Protein 1BYF (pdb70)

Organism: Polyandrocarpa misakiensis (NCBI:txid7723)

Foldseek 3Di:
DKDKDWFPFWFFQVVLQVVQVVVVWGFAFVLCVPVVSVVVVLVVCLVVLFKEFHQWWCVPPFFQQIAGVVGHTDDQPDPQADPPPPDPDRRATWGWMQHSVRSGIYIDHGGDIGITMIMDDDD/DKDKDWFPFWFFQVVLQVVQVVVVWGFAFVLCVVVVSVVVVLVVCLVVLFKEFGQWWCVPPFFQQIAGVVGHTDDQPDPQADPPPPDDGRRATWGWMLHSVGSGIYIDHGGDIGITMIIDDDD

InterPro domains:
  IPR001304 C-type lectin-like [PF00059] (11-121)
  IPR001304 C-type lectin-like [PS50041] (1-120)
  IPR001304 C-type lectin-like [SM00034] (1-120)
  IPR016186 C-type lectin-like/link domain superfamily [G3DSA:3.10.100.10] (1-125)
  IPR016187 C-type lectin fold [SSF56436] (5-122)
  IPR018378 C-type lectin, conserved site [PS00615] (96-119)
  IPR034008 TC14-like, C-type lectin-like domain [cd03601] (3-121)
  IPR050801 Calcium-Dependent Lectins in Immunity and Development [PTHR22801] (7-122)

CATH classification: 3.10.100.10

Sequence (246 aa):
DYEILFSDETMNYADAGTYCQSRGMALVSSAMRDSTMVKAILAFTEVKGHDYWVGADNLQDGAYNFLWNDGVSLPTDSDLWSPNEPSNPQSWQLCVQIWSKYNLLDDVGCGGARRVICEKELDDYEILFSDETMNYADAGTYCQSRGMALVSSAMRDSTMVKAILAFTEVKGHDYWVGADNLQDGAYNFLWNDGVSLPTDSDLWSPNEPSNPQSWQLCVQIWSKYNLLDDVGCGGARRVICEKELD

Radius of gyration: 19.25 Å; Cα contacts (8 Å, |Δi|>4): 560; chains: 2; bounding box: 49×31×53 Å

Solvent-accessible surface area: 10685 Å² total; per-residue (Å²): 103,15,12,1,5,3,2,13,80,64,29,50,21,71,71,0,22,91,19,0,116,87,101,53,14,33,7,0,4,21,0,2,93,45,94,65,4,11,112,0,0,14,23,3,0,108,29,31,42,85,37,2,0,0,0,0,22,3,93,144,76,27,34,50,73,3,35,3,74,74,53,68,60,2,66,63,126,23,141,33,15,2,67,136,32,18,66,32,67,103,110,120,131,0,0,0,2,0,62,50,136,86,24,50,1,8,1,20,28,33,63,34,74,33,36,0,0,0,13,92,115,39,128,102,17,11,1,5,4,1,13,96,53,30,51,22,67,73,0,19,89,26,0,113,92,108,43,16,28,6,0,2,25,0,2,93,46,94,70,4,18,130,0,0,31,22,2,0,111,48,28,43,78,38,1,0,0,0,0,22,2,89,139,81,23,32,50,74,3,38,3,74,73,51,67,60,3,66,62,128,25,142,32,16,2,67,135,31,17,67,32,69,99,111,125,134,0,0,0,3,0,64,50,136,72,27,54,2,7,1,18,27,35,64,33,71,35,36,0,0,0,13,87,135,24,185

Secondary structure (DSSP, 8-state):
-EEEEEEEEEE-HHHHHHHHHTTT-EES-GGGGSHHHHHHHHHHHHHHT--EEEEEESTTT-TT--EETTS-B--TT-TTBPTT-S-S-TTS--EEEEETTTTEEEEE-S-S-EEEEEEEE--/-EEEEEEEEEE-HHHHHHHHHTTT-EES-GGGGSHHHHHHHHHHHHHHT--EEEEEE-TTT-TT--EETTS-B--TT-TTBPTT-S-S-TTS--EEEEETTTTEEEEE-S-S-EEEEEEEE--

Structure (mmCIF, N/CA/C/O backbone):
data_1BYF
#
_entry.id   1BYF
#
_cell.length_a   54.180
_cell.length_b   66.450
_cell.length_c   85.900
_cell.angle_alpha   90.00
_cell.angle_beta   90.00
_cell.angle_gamma   90.00
#
_symmetry.space_group_name_H-M   'P 21 21 21'
#
loop_
_entity.id
_entity.type
_entity.pdbx_description
1 polymer 'PROTEIN (POLYANDROCARPA LECTIN)'
2 non-polymer 'CALCIUM ION'
3 non-polymer 'ZINC ION'
4 non-polymer 'ACETATE ION'
5 non-polymer GLYCEROL
6 water water
#
loop_
_atom_site.group_PDB
_atom_site.id
_atom_site.type_symbol
_atom_site.label_atom_id
_atom_site.label_alt_id
_atom_site.label_comp_id
_atom_site.label_asym_id
_atom_site.label_entity_id
_atom_site.label_seq_id
_atom_site.pdbx_PDB_ins_code
_atom_site.Cartn_x
_atom_site.Cartn_y
_atom_site.Cartn_z
_atom_site.occupancy
_atom_site.B_iso_or_equiv
_atom_site.auth_seq_id
_atom_site.auth_comp_id
_atom_site.auth_asym_id
_atom_site.auth_atom_id
_atom_site.pdbx_PDB_model_num
ATOM 1 N N . ASP A 1 2 ? 23.790 11.147 18.167 1.00 23.57 2 ASP A N 1
ATOM 2 C CA . ASP A 1 2 ? 24.929 11.864 18.723 1.00 23.27 2 ASP A CA 1
ATOM 3 C C . ASP A 1 2 ? 25.452 12.934 17.771 1.00 22.73 2 ASP A C 1
ATOM 4 O O . ASP A 1 2 ? 25.565 12.710 16.564 1.00 22.94 2 ASP A O 1
ATOM 9 N N . TYR A 1 3 ? 25.879 14.062 18.337 1.00 21.69 3 TYR A N 1
ATOM 10 C CA . TYR A 1 3 ? 26.372 15.154 17.526 1.00 21.09 3 TYR A CA 1
ATOM 11 C C . TYR A 1 3 ? 27.402 16.039 18.216 1.00 20.81 3 TYR A C 1
ATOM 12 O O . TYR A 1 3 ? 27.729 16.033 19.392 1.00 20.62 3 TYR A O 1
ATOM 21 N N . GLU A 1 4 ? 27.880 16.968 17.406 1.00 20.37 4 GLU A N 1
ATOM 22 C CA . GLU A 1 4 ? 28.687 18.107 17.744 1.00 19.77 4 GLU A CA 1
ATOM 23 C C . GLU A 1 4 ? 27.762 19.308 17.424 1.00 19.28 4 GLU A C 1
ATOM 24 O O . GLU A 1 4 ? 27.249 19.343 16.307 1.00 19.43 4 GLU A O 1
ATOM 30 N N . ILE A 1 5 ? 27.535 20.157 18.402 1.00 17.39 5 ILE A N 1
ATOM 31 C CA . ILE A 1 5 ? 26.659 21.310 18.189 1.00 16.48 5 ILE A CA 1
ATOM 32 C C . ILE A 1 5 ? 27.432 22.590 18.506 1.00 16.26 5 ILE A C 1
ATOM 33 O O . ILE A 1 5 ? 28.011 22.721 19.580 1.00 15.26 5 ILE A O 1
ATOM 38 N N . LEU A 1 6 ? 27.448 23.500 17.546 1.00 15.44 6 LEU A N 1
ATOM 39 C CA . LEU A 1 6 ? 28.156 24.765 17.717 1.00 15.64 6 LEU A CA 1
ATOM 40 C C . LEU A 1 6 ? 27.144 25.911 17.715 1.00 15.59 6 LEU A C 1
ATOM 41 O O . LEU A 1 6 ? 26.321 25.976 16.812 1.00 15.33 6 LEU A O 1
ATOM 46 N N . PHE A 1 7 ? 27.170 26.759 18.720 1.00 15.68 7 PHE A N 1
ATOM 47 C CA . PHE A 1 7 ? 26.294 27.920 18.808 1.00 15.95 7 PHE A CA 1
ATOM 48 C C . PHE A 1 7 ? 27.184 29.157 18.646 1.00 16.54 7 PHE A C 1
ATOM 49 O O . PHE A 1 7 ? 28.226 29.202 19.313 1.00 17.17 7 PHE A O 1
ATOM 57 N N . SER A 1 8 ? 26.790 30.115 17.834 1.00 16.95 8 SER A N 1
ATOM 58 C CA . SER A 1 8 ? 27.607 31.315 17.674 1.00 17.52 8 SER A CA 1
ATOM 59 C C . SER A 1 8 ? 26.791 32.591 17.844 1.00 17.75 8 SER A C 1
ATOM 60 O O . SER A 1 8 ? 25.697 32.728 17.297 1.00 17.81 8 SER A O 1
ATOM 63 N N . ASP A 1 9 ? 27.336 33.516 18.624 1.00 17.30 9 ASP A N 1
ATOM 64 C CA . ASP A 1 9 ? 26.706 34.804 18.865 1.00 18.02 9 ASP A CA 1
ATOM 65 C C . ASP A 1 9 ? 26.861 35.737 17.665 1.00 18.40 9 ASP A C 1
ATOM 66 O O . ASP A 1 9 ? 26.258 36.804 17.630 1.00 17.59 9 ASP A O 1
ATOM 71 N N . GLU A 1 10 ? 27.668 35.320 16.708 1.00 19.03 10 GLU A N 1
ATOM 72 C CA . GLU A 1 10 ? 27.893 36.052 15.473 1.00 21.43 10 GLU A CA 1
ATOM 73 C C . GLU A 1 10 ? 26.643 36.007 14.598 1.00 20.88 10 GLU A C 1
ATOM 74 O O . GLU A 1 10 ? 26.165 34.891 14.409 1.00 20.78 10 GLU A O 1
ATOM 80 N N . THR A 1 11 ? 26.178 37.116 14.065 1.00 21.07 11 THR A N 1
ATOM 81 C CA . THR A 1 11 ? 24.985 37.091 13.227 1.00 21.52 11 THR A CA 1
ATOM 82 C C . THR A 1 11 ? 25.303 37.203 11.742 1.00 21.40 11 THR A C 1
ATOM 83 O O . THR A 1 11 ? 26.297 37.802 11.337 1.00 21.55 11 THR A O 1
ATOM 87 N N . MET A 1 12 ? 24.430 36.632 10.928 1.00 21.08 12 MET A N 1
ATOM 88 C CA . MET A 1 12 ? 24.555 36.588 9.491 1.00 21.20 12 MET A CA 1
ATOM 89 C C . MET A 1 12 ? 23.185 36.303 8.846 1.00 20.35 12 MET A C 1
ATOM 90 O O . MET A 1 12 ? 22.277 35.868 9.545 1.00 19.60 12 MET A O 1
ATOM 95 N N . ASN A 1 13 ? 23.188 36.439 7.521 1.00 19.24 13 ASN A N 1
ATOM 96 C CA . ASN A 1 13 ? 21.985 36.063 6.775 1.00 19.66 13 ASN A CA 1
ATOM 97 C C . ASN A 1 13 ? 22.033 34.538 6.627 1.00 19.30 13 ASN A C 1
ATOM 98 O O . ASN A 1 13 ? 23.021 33.894 6.999 1.00 19.42 13 ASN A O 1
ATOM 103 N N . TYR A 1 14 ? 20.978 33.957 6.095 1.00 19.14 14 TYR A N 1
ATOM 104 C CA . TYR A 1 14 ? 20.863 32.517 5.939 1.00 18.99 14 TYR A CA 1
ATOM 105 C C . TYR A 1 14 ? 21.930 31.893 5.056 1.00 19.59 14 TYR A C 1
ATOM 106 O O . TYR A 1 14 ? 22.509 30.867 5.445 1.00 18.45 14 TYR A O 1
ATOM 115 N N . ALA A 1 15 ? 22.201 32.482 3.892 1.00 19.98 15 ALA A N 1
ATOM 116 C CA . ALA A 1 15 ? 23.225 31.910 3.016 1.00 20.79 15 ALA A CA 1
ATOM 117 C C . ALA A 1 15 ? 24.564 31.870 3.756 1.00 21.30 15 ALA A C 1
ATOM 118 O O . ALA A 1 15 ? 25.240 30.844 3.773 1.00 21.74 15 ALA A O 1
ATOM 120 N N . ASP A 1 16 ? 24.929 32.989 4.371 1.00 21.35 16 ASP A N 1
ATOM 121 C CA . ASP A 1 16 ? 26.193 33.094 5.086 1.00 21.64 16 ASP A CA 1
ATOM 122 C C . ASP A 1 16 ? 26.271 32.121 6.259 1.00 21.48 16 ASP A C 1
ATOM 123 O O . ASP A 1 16 ? 27.355 31.622 6.556 1.00 21.27 16 ASP A O 1
ATOM 128 N N . ALA A 1 17 ? 25.140 31.844 6.900 1.00 20.97 17 ALA A N 1
ATOM 129 C CA . ALA A 1 17 ? 25.132 30.890 8.008 1.00 20.74 17 ALA A CA 1
ATOM 130 C C . ALA A 1 17 ? 25.505 29.504 7.471 1.00 21.23 17 ALA A C 1
ATOM 131 O O . ALA A 1 17 ? 26.261 28.769 8.107 1.00 20.85 17 ALA A O 1
ATOM 133 N N . GLY A 1 18 ? 24.975 29.149 6.303 1.00 21.27 18 GLY A N 1
ATOM 134 C CA . GLY A 1 18 ? 25.282 27.849 5.706 1.00 22.55 18 GLY A CA 1
ATOM 135 C C . GLY A 1 18 ? 26.780 27.711 5.448 1.00 23.20 18 GLY A C 1
ATOM 136 O O . GLY A 1 18 ? 27.422 26.722 5.803 1.00 23.56 18 GLY A O 1
ATOM 137 N N . THR A 1 19 ? 27.365 28.718 4.825 1.00 23.82 19 THR A N 1
ATOM 138 C CA . THR A 1 19 ? 28.787 28.761 4.516 1.00 24.79 19 THR A CA 1
ATOM 139 C C . THR A 1 19 ? 29.633 28.753 5.785 1.00 24.79 19 THR A C 1
ATOM 140 O O . THR A 1 19 ? 30.695 28.134 5.852 1.00 24.59 19 THR A O 1
ATOM 144 N N . TYR A 1 20 ? 29.165 29.481 6.791 1.00 24.50 20 TYR A N 1
ATOM 145 C CA . TYR A 1 20 ? 29.841 29.564 8.082 1.00 24.52 20 TYR A CA 1
ATOM 146 C C . TYR A 1 20 ? 30.020 28.163 8.660 1.00 23.76 20 TYR A C 1
ATOM 147 O O . TYR A 1 20 ? 31.107 27.785 9.095 1.00 23.13 20 TYR A O 1
ATOM 156 N N . CYS A 1 21 ? 28.933 27.392 8.674 1.00 23.41 21 CYS A N 1
ATOM 157 C CA . CYS A 1 21 ? 28.978 26.037 9.213 1.00 23.19 21 CYS A CA 1
ATOM 158 C C . CYS A 1 21 ? 29.831 25.125 8.333 1.00 25.35 21 CYS A C 1
ATOM 159 O O . CYS A 1 21 ? 30.649 24.340 8.811 1.00 24.41 21 CYS A O 1
ATOM 162 N N . GLN A 1 22 ? 29.633 25.230 7.022 1.00 28.55 22 GLN A N 1
ATOM 163 C CA . GLN A 1 22 ? 30.358 24.406 6.061 1.00 31.29 22 GLN A CA 1
ATOM 164 C C . GLN A 1 22 ? 31.867 24.577 6.170 1.00 31.96 22 GLN A C 1
ATOM 165 O O . GLN A 1 22 ? 32.608 23.596 6.077 1.00 32.45 22 GLN A O 1
ATOM 171 N N . SER A 1 23 ? 32.321 25.810 6.355 1.00 32.48 23 SER A N 1
ATOM 172 C CA . SER A 1 23 ? 33.743 26.099 6.460 1.00 33.31 23 SER A CA 1
ATOM 173 C C . SER A 1 23 ? 34.353 25.448 7.699 1.00 33.58 23 SER A C 1
ATOM 174 O O . SER A 1 23 ? 35.570 25.323 7.812 1.00 33.25 23 SER A O 1
ATOM 177 N N . ARG A 1 24 ? 33.500 25.058 8.638 1.00 33.07 24 ARG A N 1
ATOM 178 C CA . ARG A 1 24 ? 33.938 24.428 9.872 1.00 32.99 24 ARG A CA 1
ATOM 179 C C . ARG A 1 24 ? 33.781 22.912 9.836 1.00 31.94 24 ARG A C 1
ATOM 180 O O . ARG A 1 24 ? 33.969 22.265 10.867 1.00 32.53 24 ARG A O 1
ATOM 188 N N . GLY A 1 25 ? 33.415 22.359 8.691 1.00 30.22 25 GLY A N 1
ATOM 189 C CA . GLY A 1 25 ? 33.207 20.922 8.573 1.00 28.47 25 GLY A CA 1
ATOM 190 C C . GLY A 1 25 ? 31.875 20.503 9.182 1.00 27.22 25 GLY A C 1
ATOM 191 O O . GLY A 1 25 ? 31.661 19.328 9.482 1.00 27.44 25 GLY A O 1
ATOM 192 N N . MET A 1 26 ? 30.958 21.459 9.335 1.00 25.07 26 MET A N 1
ATOM 193 C CA . MET A 1 26 ? 29.654 21.174 9.922 1.00 23.12 26 MET A CA 1
ATOM 194 C C . MET A 1 26 ? 28.542 21.632 8.984 1.00 22.94 26 MET A C 1
ATOM 195 O O . MET A 1 26 ? 28.830 22.062 7.868 1.00 23.23 26 MET A O 1
ATOM 200 N N . ALA A 1 27 ? 27.299 21.565 9.433 1.00 22.00 27 ALA A N 1
ATOM 201 C CA . ALA A 1 27 ? 26.157 21.992 8.642 1.00 21.51 27 ALA A CA 1
ATOM 202 C C . ALA A 1 27 ? 25.168 22.766 9.511 1.00 21.05 27 ALA A C 1
ATOM 203 O O . ALA A 1 27 ? 25.084 22.515 10.717 1.00 19.87 27 ALA A O 1
ATOM 205 N N . LEU A 1 28 ? 24.424 23.680 8.894 1.00 19.73 28 LEU A N 1
ATOM 206 C CA . LEU A 1 28 ? 23.414 24.429 9.656 1.00 19.61 28 LEU A CA 1
ATOM 207 C C . LEU A 1 28 ? 22.516 23.391 10.319 1.00 19.23 28 LEU A C 1
ATOM 208 O O . LEU A 1 28 ? 22.121 22.430 9.648 1.00 19.79 28 LEU A O 1
ATOM 213 N N . VAL A 1 29 ? 22.254 23.516 11.611 1.00 18.22 29 VAL A N 1
ATOM 214 C CA . VAL A 1 29 ? 21.500 22.500 12.338 1.00 17.12 29 VAL A CA 1
ATOM 215 C C . VAL A 1 29 ? 20.263 22.036 11.584 1.00 17.82 29 VAL A C 1
ATOM 216 O O . VAL A 1 29 ? 19.471 22.830 11.073 1.00 17.53 29 VAL A O 1
ATOM 220 N N . SER A 1 30 ? 20.099 20.712 11.517 1.00 17.92 30 SER A N 1
ATOM 221 C CA . SER A 1 30 ? 18.969 20.113 10.816 1.00 17.98 30 SER A CA 1
ATOM 222 C C . SER A 1 30 ? 18.563 18.789 11.439 1.00 17.38 30 SER A C 1
ATOM 223 O O . SER A 1 30 ? 17.562 18.751 12.157 1.00 17.44 30 SER A O 1
ATOM 226 N N . SER A 1 31 ? 19.293 17.706 11.189 1.00 17.37 31 SER A N 1
ATOM 227 C CA . SER A 1 31 ? 18.900 16.423 11.774 1.00 17.39 31 SER A CA 1
ATOM 228 C C . SER A 1 31 ? 18.853 16.506 13.289 1.00 17.12 31 SER A C 1
ATOM 229 O O . SER A 1 31 ? 17.994 15.855 13.892 1.00 16.40 31 SER A O 1
ATOM 232 N N . ALA A 1 32 ? 19.706 17.319 13.918 1.00 17.17 32 ALA A N 1
ATOM 233 C CA . ALA A 1 32 ? 19.654 17.393 15.385 1.00 16.78 32 ALA A CA 1
ATOM 234 C C . ALA A 1 32 ? 18.331 17.986 15.848 1.00 16.62 32 ALA A C 1
ATOM 235 O O . ALA A 1 32 ? 17.876 17.697 16.962 1.00 16.30 32 ALA A O 1
ATOM 237 N N . MET A 1 33 ? 17.680 18.792 15.013 1.00 15.92 33 MET A N 1
ATOM 238 C CA . MET A 1 33 ? 16.390 19.363 15.397 1.00 15.70 33 MET A CA 1
ATOM 239 C C . MET A 1 33 ? 15.271 18.323 15.369 1.00 16.00 33 MET A C 1
ATOM 240 O O . MET A 1 33 ? 14.213 18.538 15.958 1.00 15.84 33 MET A O 1
ATOM 245 N N . ARG A 1 34 ? 15.501 17.206 14.701 1.00 17.01 34 ARG A N 1
ATOM 246 C CA . ARG A 1 34 ? 14.504 16.139 14.609 1.00 18.80 34 ARG A CA 1
ATOM 247 C C . ARG A 1 34 ? 14.757 15.058 15.653 1.00 19.84 34 ARG A C 1
ATOM 248 O O . ARG A 1 34 ? 14.056 14.051 15.739 1.00 20.24 34 ARG A O 1
ATOM 256 N N . ASP A 1 35 ? 15.770 15.273 16.481 1.00 21.25 35 ASP A N 1
ATOM 257 C CA . ASP A 1 35 ? 16.166 14.338 17.541 1.00 21.98 35 ASP A CA 1
ATOM 258 C C . ASP A 1 35 ? 15.581 14.812 18.861 1.00 23.26 35 ASP A C 1
ATOM 259 O O . ASP A 1 35 ? 15.895 15.903 19.340 1.00 23.55 35 ASP A O 1
ATOM 264 N N . SER A 1 36 ? 14.715 14.016 19.474 1.00 24.42 36 SER A N 1
ATOM 265 C CA . SER A 1 36 ? 14.030 14.367 20.705 1.00 25.88 36 SER A CA 1
ATOM 266 C C . SER A 1 36 ? 14.918 14.882 21.824 1.00 25.55 36 SER A C 1
ATOM 267 O O . SER A 1 36 ? 14.529 15.854 22.486 1.00 26.19 36 SER A O 1
ATOM 270 N N . THR A 1 37 ? 16.063 14.263 22.077 1.00 24.93 37 THR A N 1
ATOM 271 C CA . THR A 1 37 ? 16.929 14.752 23.150 1.00 24.59 37 THR A CA 1
ATOM 272 C C . THR A 1 37 ? 17.638 16.038 22.738 1.00 23.50 37 THR A C 1
ATOM 273 O O . THR A 1 37 ? 17.615 17.024 23.475 1.00 23.12 37 THR A O 1
ATOM 277 N N . MET A 1 38 ? 18.316 15.998 21.594 1.00 22.98 38 MET A N 1
ATOM 278 C CA . MET A 1 38 ? 19.080 17.143 21.138 1.00 22.02 38 MET A CA 1
ATOM 279 C C . MET A 1 38 ? 18.289 18.415 20.900 1.00 20.51 38 MET A C 1
ATOM 280 O O . MET A 1 38 ? 18.799 19.496 21.224 1.00 18.95 38 MET A O 1
ATOM 285 N N . VAL A 1 39 ? 17.089 18.299 20.327 1.00 18.55 39 VAL A N 1
ATOM 286 C CA . VAL A 1 39 ? 16.310 19.512 20.055 1.00 17.19 39 VAL A CA 1
ATOM 287 C C . VAL A 1 39 ? 15.956 20.207 21.361 1.00 17.23 39 VAL A C 1
ATOM 288 O O . VAL A 1 39 ? 15.976 21.441 21.482 1.00 16.11 39 VAL A O 1
ATOM 292 N N . LYS A 1 40 ? 15.679 19.394 22.389 1.00 16.83 40 LYS A N 1
ATOM 293 C CA . LYS A 1 40 ? 15.359 19.993 23.681 1.00 17.37 40 LYS A CA 1
ATOM 294 C C . LYS A 1 40 ? 16.608 20.622 24.288 1.00 15.39 40 LYS A C 1
ATOM 295 O O . LYS A 1 40 ? 16.456 21.693 24.888 1.00 14.96 40 LYS A O 1
ATOM 301 N N . ALA A 1 41 ? 17.774 19.999 24.128 1.00 13.69 41 ALA A N 1
ATOM 302 C CA . ALA A 1 41 ? 18.991 20.601 24.673 1.00 14.17 41 ALA A CA 1
ATOM 303 C C . ALA A 1 41 ? 19.281 21.910 23.931 1.00 14.30 41 ALA A C 1
ATOM 304 O O . ALA A 1 41 ? 19.615 22.938 24.527 1.00 14.34 41 ALA A O 1
ATOM 306 N N . ILE A 1 42 ? 19.159 21.842 22.612 1.00 13.82 42 ILE A N 1
ATOM 307 C CA . ILE A 1 42 ? 19.384 22.997 21.748 1.00 14.09 42 ILE A CA 1
ATOM 308 C C . ILE A 1 42 ? 18.425 24.116 22.137 1.00 14.23 42 ILE A C 1
ATOM 309 O O . ILE A 1 42 ? 18.863 25.255 22.330 1.00 14.68 42 ILE A O 1
ATOM 314 N N . LEU A 1 43 ? 17.140 23.804 22.278 1.00 13.67 43 LEU A N 1
ATOM 315 C CA . LEU A 1 43 ? 16.153 24.814 22.634 1.00 13.32 43 LEU A CA 1
ATOM 316 C C . LEU A 1 43 ? 16.331 25.308 24.062 1.00 13.86 43 LEU A C 1
ATOM 317 O O . LEU A 1 43 ? 15.982 26.460 24.332 1.00 13.94 43 LEU A O 1
ATOM 322 N N . ALA A 1 44 ? 16.891 24.498 24.957 1.00 13.73 44 ALA A N 1
ATOM 323 C CA . ALA A 1 44 ? 17.127 24.960 26.323 1.00 13.66 44 ALA A CA 1
ATOM 324 C C . ALA A 1 44 ? 18.188 26.062 26.312 1.00 13.73 44 ALA A C 1
ATOM 325 O O . ALA A 1 44 ? 18.113 27.035 27.060 1.00 13.58 44 ALA A O 1
ATOM 327 N N . PHE A 1 45 ? 19.172 25.926 25.426 1.00 13.09 45 PHE A N 1
ATOM 328 C CA . PHE A 1 45 ? 20.237 26.916 25.303 1.00 12.72 45 PHE A CA 1
ATOM 329 C C . PHE A 1 45 ? 19.684 28.217 24.719 1.00 12.95 45 PHE A C 1
ATOM 330 O O . PHE A 1 45 ? 19.925 29.310 25.234 1.00 11.78 45 PHE A O 1
ATOM 338 N N . THR A 1 46 ? 18.971 28.104 23.595 1.00 12.24 46 THR A N 1
ATOM 339 C CA . THR A 1 46 ? 18.434 29.296 22.944 1.00 11.91 46 THR A CA 1
ATOM 340 C C . THR A 1 46 ? 17.392 29.990 23.809 1.00 13.04 46 THR A C 1
ATOM 341 O O . THR A 1 46 ? 17.257 31.214 23.727 1.00 12.71 46 THR A O 1
ATOM 345 N N . GLU A 1 47 ? 16.678 29.251 24.650 1.00 14.11 47 GLU A N 1
ATOM 346 C CA . GLU A 1 47 ? 15.706 29.863 25.543 1.00 15.24 47 GLU A CA 1
ATOM 347 C C . GLU A 1 47 ? 16.407 30.864 26.465 1.00 15.57 47 GLU A C 1
ATOM 348 O O . GLU A 1 47 ? 15.884 31.943 26.746 1.00 14.98 47 GLU A O 1
ATOM 354 N N . VAL A 1 48 ? 17.561 30.458 27.002 1.00 15.03 48 VAL A N 1
ATOM 355 C CA . VAL A 1 48 ? 18.291 31.330 27.913 1.00 15.35 48 VAL A CA 1
ATOM 356 C C . VAL A 1 48 ? 18.757 32.572 27.153 1.00 16.13 48 VAL A C 1
ATOM 357 O O . VAL A 1 48 ? 18.630 33.702 27.620 1.00 15.29 48 VAL A O 1
ATOM 361 N N . LYS A 1 49 ? 19.321 32.331 25.975 1.00 16.13 49 LYS A N 1
ATOM 362 C CA . LYS A 1 49 ? 19.838 33.420 25.158 1.00 17.74 49 LYS A CA 1
ATOM 363 C C . LYS A 1 49 ? 18.740 34.387 24.739 1.00 18.22 49 LYS A C 1
ATOM 364 O O . LYS A 1 49 ? 19.011 35.588 24.646 1.00 17.90 49 LYS A O 1
ATOM 370 N N . GLY A 1 50 ? 17.541 33.869 24.491 1.00 17.84 50 GLY A N 1
ATOM 371 C CA . GLY A 1 50 ? 16.414 34.694 24.104 1.00 17.73 50 GLY A CA 1
ATOM 372 C C . GLY A 1 50 ? 16.633 35.438 22.799 1.00 17.80 50 GLY A C 1
ATOM 373 O O . GLY A 1 50 ? 16.093 36.535 22.635 1.00 17.97 50 GLY A O 1
ATOM 374 N N . HIS A 1 51 ? 17.399 34.873 21.875 1.00 17.23 51 HIS A N 1
ATOM 375 C CA . HIS A 1 51 ? 17.654 35.523 20.597 1.00 16.52 51 HIS A CA 1
ATOM 376 C C . HIS A 1 51 ? 17.244 34.626 19.428 1.00 15.48 51 HIS A C 1
ATOM 377 O O . HIS A 1 51 ? 16.992 33.441 19.626 1.00 14.59 51 HIS A O 1
ATOM 384 N N . ASP A 1 52 ? 17.206 35.208 18.238 1.00 13.86 52 ASP A N 1
ATOM 385 C CA . ASP A 1 52 ? 16.868 34.476 17.027 1.00 13.41 52 ASP A CA 1
ATOM 386 C C . ASP A 1 52 ? 18.089 33.715 16.510 1.00 13.52 52 ASP A C 1
ATOM 387 O O . ASP A 1 52 ? 19.203 34.256 16.515 1.00 13.81 52 ASP A O 1
ATOM 392 N N . TYR A 1 53 ? 17.863 32.511 16.006 1.00 13.16 53 TYR A N 1
ATOM 393 C CA . TYR A 1 53 ? 18.910 31.688 15.441 1.00 13.07 53 TYR A CA 1
ATOM 394 C C . TYR A 1 53 ? 18.481 31.057 14.114 1.00 13.13 53 TYR A C 1
ATOM 395 O O . TYR A 1 53 ? 17.346 30.592 14.023 1.00 12.55 53 TYR A O 1
ATOM 404 N N . TRP A 1 54 ? 19.399 30.971 13.162 1.00 13.13 54 TRP A N 1
ATOM 405 C CA . TRP A 1 54 ? 19.063 30.289 11.916 1.00 13.48 54 TRP A CA 1
ATOM 406 C C . TRP A 1 54 ? 19.093 28.780 12.170 1.00 14.07 54 TRP A C 1
ATOM 407 O O . TRP A 1 54 ? 19.849 28.313 13.025 1.00 14.45 54 TRP A O 1
ATOM 418 N N . VAL A 1 55 ? 18.283 28.040 11.438 1.00 14.10 55 VAL A N 1
ATOM 419 C CA . VAL A 1 55 ? 18.294 26.583 11.450 1.00 14.24 55 VAL A CA 1
ATOM 420 C C . VAL A 1 55 ? 18.364 26.174 9.966 1.00 14.80 55 VAL A C 1
ATOM 421 O O . VAL A 1 55 ? 18.118 27.007 9.084 1.00 14.06 55 VAL A O 1
ATOM 425 N N . GLY A 1 56 ? 18.738 24.935 9.692 1.00 14.94 56 GLY A N 1
ATOM 426 C CA . GLY A 1 56 ? 18.917 24.473 8.336 1.00 15.07 56 GLY A CA 1
ATOM 427 C C . GLY A 1 56 ? 17.671 24.027 7.603 1.00 15.56 56 GLY A C 1
ATOM 428 O O . GLY A 1 56 ? 17.607 22.862 7.196 1.00 15.87 56 GLY A O 1
ATOM 429 N N . ALA A 1 57 ? 16.704 24.917 7.411 1.00 15.35 57 ALA A N 1
ATOM 430 C CA . ALA A 1 57 ? 15.494 24.560 6.669 1.00 15.06 57 ALA A CA 1
ATOM 431 C C . ALA A 1 57 ? 15.052 25.757 5.837 1.00 15.37 57 ALA A C 1
ATOM 432 O O . ALA A 1 57 ? 15.259 26.909 6.230 1.00 14.00 57 ALA A O 1
ATOM 434 N N . ASP A 1 58 ? 14.477 25.470 4.667 1.00 16.11 58 ASP A N 1
ATOM 435 C CA . ASP A 1 58 ? 14.021 26.539 3.775 1.00 16.58 58 ASP A CA 1
ATOM 436 C C . ASP A 1 58 ? 13.088 25.984 2.704 1.00 17.41 58 ASP A C 1
ATOM 437 O O . ASP A 1 58 ? 12.903 24.765 2.631 1.00 17.08 58 ASP A O 1
ATOM 442 N N . ASN A 1 59 ? 12.483 26.859 1.903 1.00 18.21 59 ASN A N 1
ATOM 443 C CA . ASN A 1 59 ? 11.571 26.416 0.847 1.00 19.79 59 ASN A CA 1
ATOM 444 C C . ASN A 1 59 ? 12.175 26.613 -0.541 1.00 21.13 59 ASN A C 1
ATOM 445 O O . ASN A 1 59 ? 11.438 26.641 -1.536 1.00 21.29 59 ASN A O 1
ATOM 450 N N . LEU A 1 60 ? 13.480 26.811 -0.629 1.00 24.39 60 LEU A N 1
ATOM 451 C CA . LEU A 1 60 ? 14.147 27.133 -1.878 1.00 27.89 60 LEU A CA 1
ATOM 452 C C . LEU A 1 60 ? 14.085 26.105 -2.989 1.00 30.10 60 LEU A C 1
ATOM 453 O O . LEU A 1 60 ? 14.148 26.503 -4.167 1.00 30.59 60 LEU A O 1
ATOM 458 N N . GLN A 1 61 ? 13.997 24.819 -2.678 1.00 31.90 61 GLN A N 1
ATOM 459 C CA . GLN A 1 61 ? 13.938 23.818 -3.738 1.00 33.73 61 GLN A CA 1
ATOM 460 C C . GLN A 1 61 ? 12.524 23.677 -4.294 1.00 34.16 61 GLN A C 1
ATOM 461 O O . GLN A 1 61 ? 12.306 23.810 -5.499 1.00 34.78 61 GLN A O 1
ATOM 467 N N . ASP A 1 62 ? 11.568 23.412 -3.411 1.00 33.99 62 ASP A N 1
ATOM 468 C CA . ASP A 1 62 ? 10.193 23.183 -3.829 1.00 33.61 62 ASP A CA 1
ATOM 469 C C . ASP A 1 62 ? 9.218 24.330 -3.661 1.00 32.08 62 ASP A C 1
ATOM 470 O O . ASP A 1 62 ? 8.067 24.173 -4.101 1.00 32.62 62 ASP A O 1
ATOM 475 N N . GLY A 1 63 ? 9.561 25.468 -3.080 1.00 28.58 63 GLY A N 1
ATOM 476 C CA . GLY A 1 63 ? 8.708 26.618 -2.903 1.00 26.95 63 GLY A CA 1
ATOM 477 C C . GLY A 1 63 ? 7.537 26.508 -1.948 1.00 26.06 63 GLY A C 1
ATOM 478 O O . GLY A 1 63 ? 7.269 25.474 -1.337 1.00 25.81 63 GLY A O 1
ATOM 479 N N . ALA A 1 64 ? 6.794 27.610 -1.819 1.00 25.18 64 ALA A N 1
ATOM 480 C CA . ALA A 1 64 ? 5.606 27.667 -0.967 1.00 24.46 64 ALA A CA 1
ATOM 481 C C . ALA A 1 64 ? 5.897 27.150 0.430 1.00 23.75 64 ALA A C 1
ATOM 482 O O . ALA A 1 64 ? 6.889 27.569 1.043 1.00 23.51 64 ALA A O 1
ATOM 484 N N . TYR A 1 65 ? 5.065 26.261 0.955 1.00 23.08 65 TYR A N 1
ATOM 485 C CA . TYR A 1 65 ? 5.312 25.696 2.276 1.00 22.15 65 TYR A CA 1
ATOM 486 C C . TYR A 1 65 ? 5.820 24.264 2.150 1.00 22.16 65 TYR A C 1
ATOM 487 O O . TYR A 1 65 ? 5.477 23.390 2.942 1.00 22.72 65 TYR A O 1
ATOM 496 N N . ASN A 1 66 ? 6.683 24.052 1.164 1.00 21.72 66 ASN A N 1
ATOM 497 C CA . ASN A 1 66 ? 7.343 22.758 0.997 1.00 22.12 66 ASN A CA 1
ATOM 498 C C . ASN A 1 66 ? 8.709 22.888 1.670 1.00 21.56 66 ASN A C 1
ATOM 499 O O . ASN A 1 66 ? 9.743 22.945 1.019 1.00 21.68 66 ASN A O 1
ATOM 504 N N . PHE A 1 67 ? 8.672 23.059 2.992 1.00 21.41 67 PHE A N 1
ATOM 505 C CA . PHE A 1 67 ? 9.918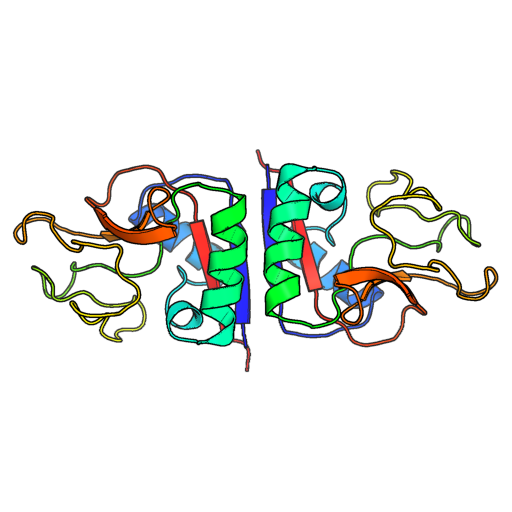 23.256 3.735 1.00 20.96 67 PHE A CA 1
ATOM 506 C C . PHE A 1 67 ? 10.791 22.016 3.757 1.00 20.94 67 PHE A C 1
ATOM 507 O O . PHE A 1 67 ? 10.302 20.927 4.052 1.00 20.81 67 PHE A O 1
ATOM 515 N N . LEU A 1 68 ? 12.085 22.193 3.491 1.00 21.13 68 LEU A N 1
ATOM 516 C CA . LEU A 1 68 ? 13.008 21.074 3.555 1.00 21.50 68 LEU A CA 1
ATOM 517 C C . LEU A 1 68 ? 14.226 21.385 4.432 1.00 20.87 68 LEU A C 1
ATOM 518 O O . LEU A 1 68 ? 14.840 22.440 4.321 1.00 20.13 68 LEU A O 1
ATOM 523 N N . TRP A 1 69 ? 14.582 20.422 5.266 1.00 20.94 69 TRP A N 1
ATOM 524 C CA . TRP A 1 69 ? 15.799 20.503 6.077 1.00 20.80 69 TRP A CA 1
ATOM 525 C C . TRP A 1 69 ? 16.945 20.375 5.076 1.00 22.13 69 TRP A C 1
ATOM 526 O O . TRP A 1 69 ? 16.695 19.789 4.006 1.00 21.67 69 TRP A O 1
ATOM 537 N N . ASN A 1 70 ? 18.124 20.925 5.315 1.00 23.69 70 ASN A N 1
ATOM 538 C CA . ASN A 1 70 ? 19.211 20.868 4.358 1.00 25.97 70 ASN A CA 1
ATOM 539 C C . ASN A 1 70 ? 19.636 19.445 3.981 1.00 26.20 70 ASN A C 1
ATOM 540 O O . ASN A 1 70 ? 20.392 19.316 3.019 1.00 26.31 70 ASN A O 1
ATOM 545 N N . ASP A 1 71 ? 19.272 18.446 4.769 1.00 25.99 71 ASP A N 1
ATOM 546 C CA . ASP A 1 71 ? 19.670 17.077 4.445 1.00 26.66 71 ASP A CA 1
ATOM 547 C C . ASP A 1 71 ? 18.587 16.383 3.620 1.00 26.79 71 ASP A C 1
ATOM 548 O O . ASP A 1 71 ? 18.543 15.156 3.497 1.00 26.98 71 ASP A O 1
ATOM 553 N N . GLY A 1 72 ? 17.683 17.173 3.057 1.00 26.35 72 GLY A N 1
ATOM 554 C CA . GLY A 1 72 ? 16.627 16.687 2.195 1.00 26.32 72 GLY A CA 1
ATOM 555 C C . GLY A 1 72 ? 15.373 16.175 2.861 1.00 26.25 72 GLY A C 1
ATOM 556 O O . GLY A 1 72 ? 14.411 15.839 2.163 1.00 26.36 72 GLY A O 1
ATOM 557 N N . VAL A 1 73 ? 15.354 16.082 4.184 1.00 25.76 73 VAL A N 1
ATOM 558 C CA . VAL A 1 73 ? 14.176 15.593 4.897 1.00 25.23 73 VAL A CA 1
ATOM 559 C C . VAL A 1 73 ? 13.165 16.725 5.041 1.00 25.65 73 VAL A C 1
ATOM 560 O O . VAL A 1 73 ? 13.521 17.882 5.278 1.00 25.32 73 VAL A O 1
ATOM 564 N N . SER A 1 74 ? 11.895 16.389 4.859 1.00 25.39 74 SER A N 1
ATOM 565 C CA . SER A 1 74 ? 10.823 17.366 4.952 1.00 25.66 74 SER A CA 1
ATOM 566 C C . SER A 1 74 ? 10.590 17.872 6.368 1.00 25.04 74 SER A C 1
ATOM 567 O O . SER A 1 74 ? 10.640 17.128 7.344 1.00 25.22 74 SER A O 1
ATOM 570 N N . LEU A 1 75 ? 10.322 19.163 6.485 1.00 24.61 75 LEU A N 1
ATOM 571 C CA . LEU A 1 75 ? 9.940 19.800 7.740 1.00 24.14 75 LEU A CA 1
ATOM 572 C C . LEU A 1 75 ? 8.428 20.008 7.565 1.00 24.20 75 LEU A C 1
ATOM 573 O O . LEU A 1 75 ? 8.014 20.956 6.897 1.00 22.75 75 LEU A O 1
ATOM 578 N N . PRO A 1 76 ? 7.642 19.086 8.083 1.00 25.19 76 PRO A N 1
ATOM 579 C CA . PRO A 1 76 ? 6.204 19.124 7.928 1.00 25.07 76 PRO A CA 1
ATOM 580 C C . PRO A 1 76 ? 5.610 20.461 8.324 1.00 25.41 76 PRO A C 1
ATOM 581 O O . PRO A 1 76 ? 5.962 21.024 9.360 1.00 25.21 76 PRO A O 1
ATOM 585 N N . THR A 1 77 ? 4.694 20.964 7.498 1.00 25.61 77 THR A N 1
ATOM 586 C CA . THR A 1 77 ? 4.058 22.252 7.779 1.00 26.02 77 THR A CA 1
ATOM 587 C C . THR A 1 77 ? 3.301 22.218 9.091 1.00 26.54 77 THR A C 1
ATOM 588 O O . THR A 1 77 ? 3.135 23.252 9.749 1.00 26.44 77 THR A O 1
ATOM 592 N N . ASP A 1 78 ? 2.902 21.030 9.539 1.00 27.13 78 ASP A N 1
ATOM 593 C CA . ASP A 1 78 ? 2.173 20.895 10.795 1.00 27.67 78 ASP A CA 1
ATOM 594 C C . ASP A 1 78 ? 3.043 20.416 11.951 1.00 27.26 78 ASP A C 1
ATOM 595 O O . ASP A 1 78 ? 2.530 19.972 12.986 1.00 27.18 78 ASP A O 1
ATOM 600 N N . SER A 1 79 ? 4.362 20.504 11.809 1.00 26.15 79 SER A N 1
ATOM 601 C CA . SER A 1 79 ? 5.266 20.070 12.866 1.00 25.05 79 SER A CA 1
ATOM 602 C C . SER A 1 79 ? 5.041 20.810 14.178 1.00 24.31 79 SER A C 1
ATOM 603 O O . SER A 1 79 ? 4.741 22.007 14.191 1.00 23.86 79 SER A O 1
ATOM 606 N N . ASP A 1 80 ? 5.199 20.091 15.293 1.00 25.11 80 ASP A N 1
ATOM 607 C CA . ASP A 1 80 ? 5.070 20.712 16.606 1.00 25.96 80 ASP A CA 1
ATOM 608 C C . ASP A 1 80 ? 6.225 21.706 16.811 1.00 24.85 80 ASP A C 1
ATOM 609 O O . ASP A 1 80 ? 6.203 22.469 17.774 1.00 24.82 80 ASP A O 1
ATOM 614 N N . LEU A 1 81 ? 7.207 21.696 15.921 1.00 24.04 81 LEU A N 1
ATOM 615 C CA . LEU A 1 81 ? 8.358 22.583 16.038 1.00 23.55 81 LEU A CA 1
ATOM 616 C C . LEU A 1 81 ? 8.029 24.043 15.757 1.00 23.05 81 LEU A C 1
ATOM 617 O O . LEU A 1 81 ? 8.675 24.944 16.297 1.00 22.68 81 LEU A O 1
ATOM 622 N N . TRP A 1 82 ? 7.037 24.285 14.911 1.00 22.03 82 TRP A N 1
ATOM 623 C CA . TRP A 1 82 ? 6.631 25.625 14.547 1.00 21.31 82 TRP A CA 1
ATOM 624 C C . TRP A 1 82 ? 6.017 26.416 15.697 1.00 21.42 82 TRP A C 1
ATOM 625 O O . TRP A 1 82 ? 5.265 25.901 16.526 1.00 22.04 82 TRP A O 1
ATOM 636 N N . SER A 1 83 ? 6.298 27.718 15.704 1.00 20.85 83 SER A N 1
ATOM 637 C CA . SER A 1 83 ? 5.684 28.604 16.682 1.00 21.55 83 SER A CA 1
ATOM 638 C C . SER A 1 83 ? 4.182 28.619 16.350 1.00 22.16 83 SER A C 1
ATOM 639 O O . SER A 1 83 ? 3.814 28.275 15.229 1.00 21.97 83 SER A O 1
ATOM 642 N N . PRO A 1 84 ? 3.379 29.042 17.302 1.00 22.34 84 PRO A N 1
ATOM 643 C CA . PRO A 1 84 ? 1.952 29.183 17.089 1.00 22.52 84 PRO A CA 1
ATOM 644 C C . PRO A 1 84 ? 1.698 30.100 15.898 1.00 22.19 84 PRO A C 1
ATOM 645 O O . PRO A 1 84 ? 2.297 31.167 15.753 1.00 21.75 84 PRO A O 1
ATOM 649 N N . ASN A 1 85 ? 0.818 29.659 15.009 1.00 20.67 85 ASN A N 1
ATOM 650 C CA . ASN A 1 85 ? 0.427 30.415 13.832 1.00 21.68 85 ASN A CA 1
ATOM 651 C C . ASN A 1 85 ? 1.532 30.627 12.808 1.00 21.76 85 ASN A C 1
ATOM 652 O O . ASN A 1 85 ? 1.487 31.597 12.040 1.00 22.00 85 ASN A O 1
ATOM 657 N N . GLU A 1 86 ? 2.510 29.734 12.753 1.00 20.98 86 GLU A N 1
ATOM 658 C CA . GLU A 1 86 ? 3.571 29.790 11.743 1.00 20.14 86 GLU A CA 1
ATOM 659 C C . GLU A 1 86 ? 3.624 28.380 11.161 1.00 19.89 86 GLU A C 1
ATOM 660 O O . GLU A 1 86 ? 3.251 27.452 11.880 1.00 19.84 86 GLU A O 1
ATOM 666 N N . PRO A 1 87 ? 4.051 28.212 9.931 1.00 20.07 87 PRO A N 1
ATOM 667 C CA . PRO A 1 87 ? 4.487 29.288 9.066 1.00 20.01 87 PRO A CA 1
ATOM 668 C C . PRO A 1 87 ? 3.344 30.148 8.552 1.00 20.03 87 PRO A C 1
ATOM 669 O O . PRO A 1 87 ? 2.231 29.648 8.366 1.00 19.62 87 PRO A O 1
ATOM 673 N N . SER A 1 88 ? 3.607 31.426 8.275 1.00 19.93 88 SER A N 1
ATOM 674 C CA . SER A 1 88 ? 2.529 32.304 7.827 1.00 19.84 88 SER A CA 1
ATOM 675 C C . SER A 1 88 ? 2.942 33.357 6.818 1.00 20.05 88 SER A C 1
ATOM 676 O O . SER A 1 88 ? 2.095 34.190 6.467 1.00 19.63 88 SER A O 1
ATOM 679 N N . ASN A 1 89 ? 4.197 33.368 6.382 1.00 20.06 89 ASN A N 1
ATOM 680 C CA . ASN A 1 89 ? 4.637 34.376 5.411 1.00 19.99 89 ASN A CA 1
ATOM 681 C C . ASN A 1 89 ? 4.108 34.008 4.034 1.00 20.09 89 ASN A C 1
ATOM 682 O O . ASN A 1 89 ? 3.728 32.861 3.786 1.00 20.79 89 ASN A O 1
ATOM 687 N N . PRO A 1 90 ? 4.042 34.966 3.127 1.00 20.73 90 PRO A N 1
ATOM 688 C CA . PRO A 1 90 ? 3.509 34.726 1.790 1.00 21.41 90 PRO A CA 1
ATOM 689 C C . PRO A 1 90 ? 4.210 33.563 1.113 1.00 22.05 90 PRO A C 1
ATOM 690 O O . PRO A 1 90 ? 5.442 33.522 1.088 1.00 22.10 90 PRO A O 1
ATOM 694 N N . GLN A 1 91 ? 3.467 32.626 0.540 1.00 25.14 91 GLN A N 1
ATOM 695 C CA . GLN A 1 91 ? 4.060 31.473 -0.117 1.00 27.72 91 GLN A CA 1
ATOM 696 C C . GLN A 1 91 ? 4.875 31.789 -1.357 1.00 28.62 91 GLN A C 1
ATOM 697 O O . GLN A 1 91 ? 5.663 30.936 -1.784 1.00 29.02 91 GLN A O 1
ATOM 703 N N . SER A 1 92 ? 4.742 32.985 -1.914 1.00 29.15 92 SER A N 1
ATOM 704 C CA . SER A 1 92 ? 5.500 33.338 -3.111 1.00 29.37 92 SER A CA 1
ATOM 705 C C . SER A 1 92 ? 6.941 33.698 -2.781 1.00 29.50 92 SER A C 1
ATOM 706 O O . SER A 1 92 ? 7.786 33.751 -3.675 1.00 29.72 92 SER A O 1
ATOM 709 N N . TRP A 1 93 ? 7.233 33.960 -1.512 1.00 29.44 93 TRP A N 1
ATOM 710 C CA . TRP A 1 93 ? 8.580 34.335 -1.113 1.00 29.04 93 TRP A CA 1
ATOM 711 C C . TRP A 1 93 ? 9.530 33.145 -0.961 1.00 27.36 93 TRP A C 1
ATOM 712 O O . TRP A 1 93 ? 9.123 32.020 -0.703 1.00 27.20 93 TRP A O 1
ATOM 723 N N . GLN A 1 94 ? 10.816 33.477 -1.030 1.00 26.05 94 GLN A N 1
ATOM 724 C CA . GLN A 1 94 ? 11.850 32.484 -0.722 1.00 24.82 94 GLN A CA 1
ATOM 725 C C . GLN A 1 94 ? 11.871 32.518 0.814 1.00 22.02 94 GLN A C 1
ATOM 726 O O . GLN A 1 94 ? 12.104 33.600 1.359 1.00 22.25 94 GLN A O 1
ATOM 732 N N . LEU A 1 95 ? 11.531 31.429 1.478 1.00 17.86 95 LEU A N 1
ATOM 733 C CA . LEU A 1 95 ? 11.460 31.441 2.932 1.00 16.92 95 LEU A CA 1
ATOM 734 C C . LEU A 1 95 ? 12.485 30.541 3.610 1.00 17.09 95 LEU A C 1
ATOM 735 O O . LEU A 1 95 ? 12.700 29.391 3.222 1.00 16.13 95 LEU A O 1
ATOM 740 N N . CYS A 1 96 ? 13.089 31.116 4.641 1.00 16.75 96 CYS A N 1
ATOM 741 C CA . CYS A 1 96 ? 14.100 30.444 5.451 1.00 17.77 96 CYS A CA 1
ATOM 742 C C . CYS A 1 96 ? 13.562 30.261 6.859 1.00 16.40 96 CYS A C 1
ATOM 743 O O . CYS A 1 96 ? 12.625 30.967 7.239 1.00 16.03 96 CYS A O 1
ATOM 746 N N . VAL A 1 97 ? 14.102 29.299 7.600 1.00 15.41 97 VAL A N 1
ATOM 747 C CA . VAL A 1 97 ? 13.567 29.016 8.928 1.00 14.85 97 VAL A CA 1
ATOM 748 C C . VAL A 1 97 ? 14.549 29.380 10.033 1.00 14.48 97 VAL A C 1
ATOM 749 O O . VAL A 1 97 ? 15.754 29.155 9.961 1.00 13.45 97 VAL A O 1
ATOM 753 N N . GLN A 1 98 ? 13.986 29.976 11.078 1.00 14.48 98 GLN A N 1
ATOM 754 C CA . GLN A 1 98 ? 14.749 30.365 12.244 1.00 14.76 98 GLN A CA 1
ATOM 755 C C . GLN A 1 98 ? 14.060 29.855 13.511 1.00 14.86 98 GLN A C 1
ATOM 756 O O . GLN A 1 98 ? 12.898 29.458 13.506 1.00 14.82 98 GLN A O 1
ATOM 762 N N . ILE A 1 99 ? 14.825 29.954 14.589 1.00 14.33 99 ILE A N 1
ATOM 763 C CA . ILE A 1 99 ? 14.287 29.732 15.924 1.00 14.18 99 ILE A CA 1
ATOM 764 C C . ILE A 1 99 ? 13.967 31.179 16.346 1.00 14.02 99 ILE A C 1
ATOM 765 O O . ILE A 1 99 ? 14.893 31.958 16.517 1.00 13.87 99 ILE A O 1
ATOM 770 N N . TRP A 1 100 ? 12.689 31.497 16.384 1.00 14.34 100 TRP A N 1
ATOM 771 C CA . TRP A 1 100 ? 12.220 32.844 16.698 1.00 15.05 100 TRP A CA 1
ATOM 772 C C . TRP A 1 100 ? 12.167 33.111 18.194 1.00 15.32 100 TRP A C 1
ATOM 773 O O . TRP A 1 100 ? 11.495 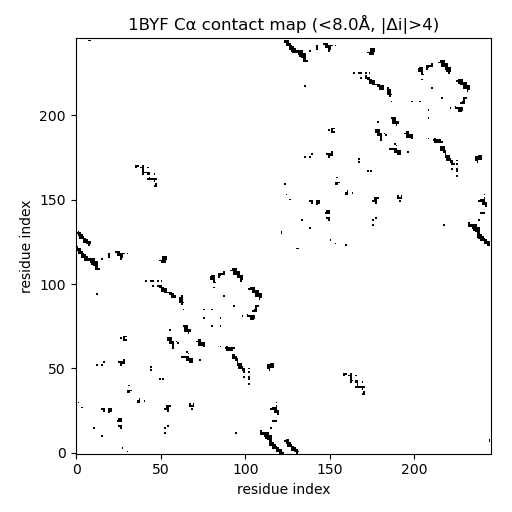32.376 18.924 1.00 14.74 100 TRP A O 1
ATOM 784 N N . SER A 1 101 ? 12.824 34.176 18.643 1.00 15.43 101 SER A N 1
ATOM 785 C CA . SER A 1 101 ? 12.900 34.483 20.063 1.00 16.52 101 SER A CA 1
ATOM 786 C C . SER A 1 101 ? 11.554 34.693 20.731 1.00 16.93 101 SER A C 1
ATOM 787 O O . SER A 1 101 ? 11.433 34.468 21.942 1.00 16.52 101 SER A O 1
ATOM 790 N N . LYS A 1 102 ? 10.527 35.096 19.985 1.00 18.60 102 LYS A N 1
ATOM 791 C CA . LYS A 1 102 ? 9.214 35.305 20.586 1.00 19.65 102 LYS A CA 1
ATOM 792 C C . LYS A 1 102 ? 8.681 34.061 21.282 1.00 19.44 102 LYS A C 1
ATOM 793 O O . LYS A 1 102 ? 8.121 34.142 22.379 1.00 19.58 102 LYS A O 1
ATOM 799 N N . TYR A 1 103 ? 8.824 32.901 20.650 1.00 19.18 103 TYR A N 1
ATOM 800 C CA . TYR A 1 103 ? 8.309 31.663 21.211 1.00 19.27 103 TYR A CA 1
ATOM 801 C C . TYR A 1 103 ? 9.393 30.6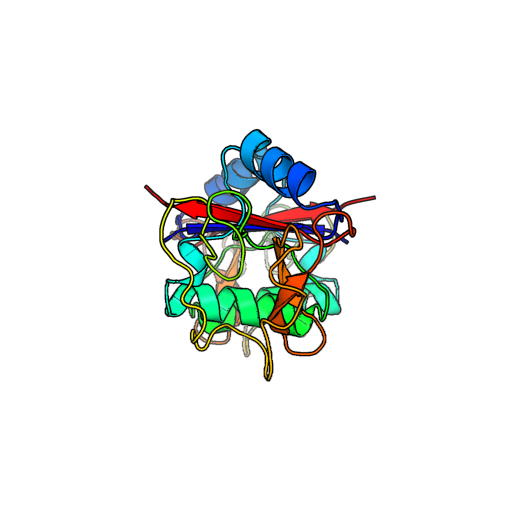20 21.478 1.00 18.03 103 TYR A C 1
ATOM 802 O O . TYR A 1 103 ? 9.117 29.612 22.131 1.00 16.67 103 TYR A O 1
ATOM 811 N N . ASN A 1 104 ? 10.578 30.850 20.941 1.00 16.05 104 ASN A N 1
ATOM 812 C CA . ASN A 1 104 ? 11.688 29.906 21.036 1.00 15.60 104 ASN A CA 1
ATOM 813 C C . ASN A 1 104 ? 11.259 28.639 20.291 1.00 15.33 104 ASN A C 1
ATOM 814 O O . ASN A 1 104 ? 11.483 27.506 20.695 1.00 15.68 104 ASN A O 1
ATOM 819 N N . LEU A 1 105 ? 10.622 28.882 19.147 1.00 13.98 105 LEU A N 1
ATOM 820 C CA . LEU A 1 105 ? 10.118 27.844 18.264 1.00 14.42 105 LEU A CA 1
ATOM 821 C C . LEU A 1 105 ? 10.342 28.289 16.818 1.00 14.52 105 LEU A C 1
ATOM 822 O O . LEU A 1 105 ? 10.696 29.453 16.591 1.00 14.48 105 LEU A O 1
ATOM 827 N N . LEU A 1 106 ? 10.180 27.390 15.866 1.00 14.32 106 LEU A N 1
ATOM 828 C CA . LEU A 1 106 ? 10.463 27.694 14.472 1.00 14.64 106 LEU A CA 1
ATOM 829 C C . LEU A 1 106 ? 9.516 28.709 13.846 1.00 14.45 106 LEU A C 1
ATOM 830 O O . LEU A 1 106 ? 8.364 28.872 14.230 1.00 14.61 106 LEU A O 1
ATOM 835 N N . ASP A 1 107 ? 10.057 29.406 12.853 1.00 14.75 107 ASP A N 1
ATOM 836 C CA . ASP A 1 107 ? 9.297 30.445 12.156 1.00 15.13 107 ASP A CA 1
ATOM 837 C C . ASP A 1 107 ? 9.883 30.673 10.773 1.00 15.42 107 ASP A C 1
ATOM 838 O O . ASP A 1 107 ? 11.096 30.557 10.600 1.00 15.34 107 ASP A O 1
ATOM 843 N N . ASP A 1 108 ? 9.016 30.988 9.811 1.00 15.73 108 ASP A N 1
ATOM 844 C CA . ASP A 1 108 ? 9.460 31.280 8.456 1.00 15.73 108 ASP A CA 1
ATOM 845 C C . ASP A 1 108 ? 9.691 32.786 8.308 1.00 16.27 108 ASP A C 1
ATOM 846 O O . ASP A 1 108 ? 8.896 33.604 8.757 1.00 15.88 108 ASP A O 1
ATOM 851 N N . VAL A 1 109 ? 10.807 33.139 7.691 1.00 16.56 109 VAL A N 1
ATOM 852 C CA . VAL A 1 109 ? 11.185 34.522 7.468 1.00 17.60 109 VAL A CA 1
ATOM 853 C C . VAL A 1 109 ? 11.833 34.663 6.093 1.00 18.74 109 VAL A C 1
ATOM 854 O O . VAL A 1 109 ? 12.147 33.649 5.468 1.00 18.45 109 VAL A O 1
ATOM 858 N N . GLY A 1 110 ? 12.068 35.897 5.668 1.00 19.69 110 GLY A N 1
ATOM 859 C CA . GLY A 1 110 ? 12.803 36.133 4.416 1.00 21.32 110 GLY A CA 1
ATOM 860 C C . GLY A 1 110 ? 14.240 35.676 4.718 1.00 22.77 110 GLY A C 1
ATOM 861 O O . GLY A 1 110 ? 14.553 35.466 5.900 1.00 22.96 110 GLY A O 1
ATOM 862 N N . CYS A 1 111 ? 15.118 35.555 3.733 1.00 23.27 111 CYS A N 1
ATOM 863 C CA . CYS A 1 111 ? 16.448 35.034 4.059 1.00 23.79 111 CYS A CA 1
ATOM 864 C C . CYS A 1 111 ? 17.550 36.034 4.298 1.00 23.61 111 CYS A C 1
ATOM 865 O O . CYS A 1 111 ? 18.675 35.608 4.584 1.00 23.31 111 CYS A O 1
ATOM 868 N N . GLY A 1 112 ? 17.288 37.337 4.271 1.00 23.50 112 GLY A N 1
ATOM 869 C CA . GLY A 1 112 ? 18.329 38.332 4.424 1.00 23.25 112 GLY A CA 1
ATOM 870 C C . GLY A 1 112 ? 18.615 38.901 5.786 1.00 23.02 112 GLY A C 1
ATOM 871 O O . GLY A 1 112 ? 19.623 39.607 5.942 1.00 23.95 112 GLY A O 1
ATOM 872 N N . GLY A 1 113 ? 17.806 38.653 6.809 1.00 22.26 113 GLY A N 1
ATOM 873 C CA . GLY A 1 113 ? 18.050 39.221 8.128 1.00 20.80 113 GLY A CA 1
ATOM 874 C C . GLY A 1 113 ? 19.218 38.580 8.855 1.00 20.14 113 GLY A C 1
ATOM 875 O O . GLY A 1 113 ? 19.540 37.412 8.658 1.00 20.22 113 GLY A O 1
ATOM 876 N N . ALA A 1 114 ? 19.882 39.354 9.713 1.00 19.66 114 ALA A N 1
ATOM 877 C CA . ALA A 1 114 ? 20.998 38.856 10.509 1.00 18.76 114 ALA A CA 1
ATOM 878 C C . ALA A 1 114 ? 20.494 38.069 11.714 1.00 18.07 114 ALA A C 1
ATOM 879 O O . ALA A 1 114 ? 19.664 38.559 12.496 1.00 17.54 114 ALA A O 1
ATOM 881 N N . ARG A 1 115 ? 20.974 36.842 11.879 1.00 17.30 115 ARG A N 1
ATOM 882 C CA . ARG A 1 115 ? 20.578 36.046 13.036 1.00 16.87 115 ARG A CA 1
ATOM 883 C C . ARG A 1 115 ? 21.776 35.188 13.465 1.00 15.88 115 ARG A C 1
ATOM 884 O O . ARG A 1 115 ? 22.711 35.021 12.695 1.00 14.39 115 ARG A O 1
ATOM 892 N N . ARG A 1 116 ? 21.672 34.681 14.686 1.00 15.24 116 ARG A N 1
ATOM 893 C CA . ARG A 1 116 ? 22.741 33.834 15.220 1.00 15.59 116 ARG A CA 1
ATOM 894 C C . ARG A 1 116 ? 22.750 32.508 14.474 1.00 15.49 116 ARG A C 1
ATOM 895 O O . ARG A 1 116 ? 21.843 32.203 13.700 1.00 15.38 116 ARG A O 1
ATOM 903 N N . VAL A 1 117 ? 23.796 31.726 14.692 1.00 15.21 117 VAL A N 1
ATOM 904 C CA . VAL A 1 117 ? 23.986 30.481 13.965 1.00 14.60 117 VAL A CA 1
ATOM 905 C C . VAL A 1 117 ? 24.189 29.268 14.863 1.00 14.29 117 VAL A C 1
ATOM 906 O O . VAL A 1 117 ? 24.851 29.324 15.896 1.00 13.37 117 VAL A O 1
ATOM 910 N N . ILE A 1 118 ? 23.623 28.157 14.418 1.00 13.75 118 ILE A N 1
ATOM 911 C CA . ILE A 1 118 ? 23.731 26.869 15.071 1.00 14.32 118 ILE A CA 1
ATOM 912 C C . ILE A 1 118 ? 24.167 25.842 14.023 1.00 14.91 118 ILE A C 1
ATOM 913 O O . ILE A 1 118 ? 23.474 25.669 13.019 1.00 14.17 118 ILE A O 1
ATOM 918 N N . CYS A 1 119 ? 25.307 25.209 14.272 1.00 15.11 119 CYS A N 1
ATOM 919 C CA . CYS A 1 119 ? 25.810 24.192 13.368 1.00 15.81 119 CYS A CA 1
ATOM 920 C C . CYS A 1 119 ? 25.815 22.827 14.063 1.00 16.74 119 CYS A C 1
ATOM 921 O O . CYS A 1 119 ? 25.877 22.749 15.292 1.00 15.58 119 CYS A O 1
ATOM 924 N N . GLU A 1 120 ? 25.761 21.785 13.236 1.00 16.98 120 GLU A N 1
ATOM 925 C CA . GLU A 1 120 ? 25.784 20.418 13.717 1.00 17.76 120 GLU A CA 1
ATOM 926 C C . GLU A 1 120 ? 26.771 19.564 12.914 1.00 19.48 120 GLU A C 1
ATOM 927 O O . GLU A 1 120 ? 27.151 19.869 11.786 1.00 18.40 120 GLU A O 1
ATOM 933 N N . LYS A 1 121 ? 27.138 18.446 13.527 1.00 21.06 121 LYS A N 1
ATOM 934 C CA . LYS A 1 121 ? 27.966 17.439 12.888 1.00 23.38 121 LYS A CA 1
ATOM 935 C C . LYS A 1 121 ? 27.661 16.101 13.569 1.00 24.43 121 LYS A C 1
ATOM 936 O O . LYS A 1 121 ? 27.929 15.909 14.756 1.00 23.92 121 LYS A O 1
ATOM 942 N N . GLU A 1 122 ? 27.008 15.231 12.803 1.00 25.67 122 GLU A N 1
ATOM 943 C CA . GLU A 1 122 ? 26.667 13.911 13.318 1.00 27.85 122 GLU A CA 1
ATOM 944 C C . GLU A 1 122 ? 27.962 13.170 13.641 1.00 27.70 122 GLU A C 1
ATOM 945 O O . GLU A 1 122 ? 28.949 13.300 12.919 1.00 27.52 122 GLU A O 1
ATOM 951 N N . LEU A 1 123 ? 27.954 12.384 14.702 1.00 27.21 123 LEU A N 1
ATOM 952 C CA . LEU A 1 123 ? 29.129 11.617 15.093 1.00 27.16 123 LEU A CA 1
ATOM 953 C C . LEU A 1 123 ? 28.808 10.126 15.018 1.00 27.64 123 LEU A C 1
ATOM 954 O O . LEU A 1 123 ? 27.819 9.736 15.648 1.00 26.66 123 LEU A O 1
ATOM 959 N N . ASP A 1 124 ? 29.597 9.343 14.305 1.00 28.72 124 ASP A N 1
ATOM 960 C CA . ASP A 1 124 ? 29.337 7.905 14.235 1.00 29.97 124 ASP A CA 1
ATOM 961 C C . ASP A 1 124 ? 30.408 7.130 15.010 1.00 29.73 124 ASP A C 1
ATOM 962 O O . ASP A 1 124 ? 30.096 6.052 15.529 1.00 30.69 124 ASP A O 1
ATOM 963 N N . ASP B 1 2 ? 30.437 37.445 24.787 1.00 24.36 2 ASP B N 1
ATOM 964 C CA . ASP B 1 2 ? 30.112 36.848 23.493 1.00 23.51 2 ASP B CA 1
ATOM 965 C C . ASP B 1 2 ? 31.031 35.694 23.100 1.00 22.65 2 ASP B C 1
ATOM 966 O O . ASP B 1 2 ? 32.248 35.828 23.168 1.00 23.19 2 ASP B O 1
ATOM 971 N N . TYR B 1 3 ? 30.416 34.623 22.590 1.00 21.24 3 TYR B N 1
ATOM 972 C CA . TYR B 1 3 ? 31.160 33.436 22.245 1.00 20.20 3 TYR B CA 1
ATOM 973 C C . TYR B 1 3 ? 30.634 32.557 21.122 1.00 19.99 3 TYR B C 1
ATOM 974 O O . TYR B 1 3 ? 29.535 32.587 20.594 1.00 18.20 3 TYR B O 1
ATOM 983 N N . GLU B 1 4 ? 31.516 31.617 20.806 1.00 20.06 4 GLU B N 1
ATOM 984 C CA . GLU B 1 4 ? 31.318 30.454 19.987 1.00 20.00 4 GLU B CA 1
ATOM 985 C C . GLU B 1 4 ? 31.435 29.297 21.011 1.00 18.74 4 GLU B C 1
ATOM 986 O O . GLU B 1 4 ? 32.479 29.190 21.645 1.00 18.62 4 GLU B O 1
ATOM 992 N N . ILE B 1 5 ? 30.363 28.559 21.179 1.00 17.22 5 ILE B N 1
ATOM 993 C CA . ILE B 1 5 ? 30.383 27.446 22.122 1.00 16.39 5 ILE B CA 1
ATOM 994 C C . ILE B 1 5 ? 30.128 26.151 21.348 1.00 16.30 5 ILE B C 1
ATOM 995 O O . ILE B 1 5 ? 29.144 26.042 20.620 1.00 15.25 5 ILE B O 1
ATOM 1000 N N . LEU B 1 6 ? 31.040 25.205 21.526 1.00 15.32 6 LEU B N 1
ATOM 1001 C CA . LEU B 1 6 ? 30.938 23.914 20.870 1.00 15.46 6 LEU B CA 1
ATOM 1002 C C . LEU B 1 6 ? 30.711 22.804 21.897 1.00 15.63 6 LEU B C 1
ATOM 1003 O O . LEU B 1 6 ? 31.492 22.703 22.842 1.00 15.08 6 LEU B O 1
ATOM 1008 N N . PHE B 1 7 ? 29.663 22.012 21.739 1.00 15.51 7 PHE B N 1
ATOM 1009 C CA . PHE B 1 7 ? 29.390 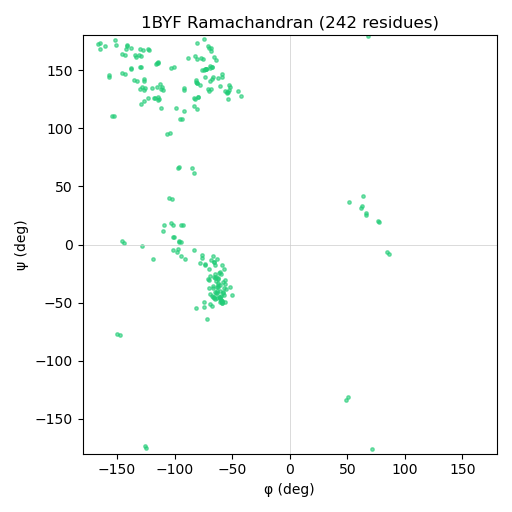20.887 22.622 1.00 15.87 7 PHE B CA 1
ATOM 1010 C C . PHE B 1 7 ? 29.644 19.602 21.818 1.00 16.59 7 PHE B C 1
ATOM 1011 O O . PHE B 1 7 ? 29.165 19.521 20.681 1.00 16.97 7 PHE B O 1
ATOM 1019 N N . SER B 1 8 ? 30.360 18.639 22.385 1.00 16.94 8 SER B N 1
ATOM 1020 C CA . SER B 1 8 ? 30.596 17.399 21.654 1.00 17.48 8 SER B CA 1
ATOM 1021 C C . SER B 1 8 ? 30.182 16.177 22.463 1.00 17.77 8 SER B C 1
ATOM 1022 O O . SER B 1 8 ? 30.536 16.041 23.635 1.00 17.85 8 SER B O 1
ATOM 1025 N N . ASP B 1 9 ? 29.457 15.274 21.809 1.00 17.39 9 ASP B N 1
ATOM 1026 C CA . ASP B 1 9 ? 29.047 14.035 22.454 1.00 17.96 9 ASP B CA 1
ATOM 1027 C C . ASP B 1 9 ? 30.214 13.050 22.530 1.00 18.40 9 ASP B C 1
ATOM 1028 O O . ASP B 1 9 ? 30.109 12.050 23.246 1.00 17.65 9 ASP B O 1
ATOM 1033 N N . GLU B 1 10 ? 31.309 13.326 21.822 1.00 18.96 10 GLU B N 1
ATOM 1034 C CA . GLU B 1 10 ? 32.435 12.385 21.897 1.00 21.00 10 GLU B CA 1
ATOM 1035 C C . GLU B 1 10 ? 33.194 12.604 23.208 1.00 20.78 10 GLU B C 1
ATOM 1036 O O . GLU B 1 10 ? 33.367 13.726 23.669 1.00 20.62 10 GLU B O 1
ATOM 1042 N N . THR B 1 11 ? 33.564 11.501 23.852 1.00 20.99 11 THR B N 1
ATOM 1043 C CA . THR B 1 11 ? 34.238 11.573 25.139 1.00 21.45 11 THR B CA 1
ATOM 1044 C C . THR B 1 11 ? 35.746 11.379 25.044 1.00 21.35 11 THR B C 1
ATOM 1045 O O . THR B 1 11 ? 36.267 10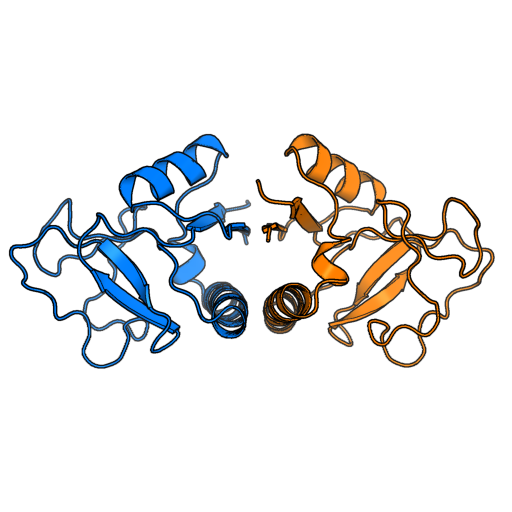.694 24.167 1.00 21.46 11 THR B O 1
ATOM 1049 N N . MET B 1 12 ? 36.447 11.972 26.004 1.00 20.11 12 MET B N 1
ATOM 1050 C CA . MET B 1 12 ? 37.900 11.859 26.072 1.00 19.52 12 MET B CA 1
ATOM 1051 C C . MET B 1 12 ? 38.371 12.308 27.452 1.00 18.77 12 MET B C 1
ATOM 1052 O O . MET B 1 12 ? 37.578 12.862 28.214 1.00 17.05 12 MET B O 1
ATOM 1057 N N . ASN B 1 13 ? 39.635 12.041 27.758 1.00 18.96 13 ASN B N 1
ATOM 1058 C CA . ASN B 1 13 ? 40.180 12.449 29.051 1.00 19.41 13 ASN B CA 1
ATOM 1059 C C . ASN B 1 13 ? 40.401 13.958 29.008 1.00 19.21 13 ASN B C 1
ATOM 1060 O O . ASN B 1 13 ? 40.198 14.585 27.964 1.00 19.25 13 ASN B O 1
ATOM 1065 N N . TYR B 1 14 ? 40.831 14.537 30.115 1.00 19.01 14 TYR B N 1
ATOM 1066 C CA . TYR B 1 14 ? 41.010 15.979 30.208 1.00 18.74 14 TYR B CA 1
ATOM 1067 C C . TYR B 1 14 ? 42.069 16.531 29.270 1.00 19.52 14 TYR B C 1
ATOM 1068 O O . TYR B 1 14 ? 41.831 17.555 28.619 1.00 18.33 14 TYR B O 1
ATOM 1077 N N . ALA B 1 15 ? 43.231 15.887 29.212 1.00 19.84 15 ALA B N 1
ATOM 1078 C CA . ALA B 1 15 ? 44.298 16.358 28.337 1.00 20.69 15 ALA B CA 1
ATOM 1079 C C . ALA B 1 15 ? 43.793 16.384 26.895 1.00 21.24 15 ALA B C 1
ATOM 1080 O O . ALA B 1 15 ? 43.929 17.398 26.214 1.00 21.59 15 ALA B O 1
ATOM 1082 N N . ASP B 1 16 ? 43.203 15.278 26.457 1.00 21.33 16 ASP B N 1
ATOM 1083 C CA . ASP B 1 16 ? 42.704 15.181 25.089 1.00 21.49 16 ASP B CA 1
ATOM 1084 C C . ASP B 1 16 ? 41.581 16.166 24.799 1.00 21.43 16 ASP B C 1
ATOM 1085 O O . ASP B 1 16 ? 41.460 16.625 23.656 1.00 21.13 16 ASP B O 1
ATOM 1090 N N . ALA B 1 17 ? 40.781 16.495 25.810 1.00 20.92 17 ALA B N 1
ATOM 1091 C CA . ALA B 1 17 ? 39.724 17.489 25.617 1.00 20.66 17 ALA B CA 1
ATOM 1092 C C . ALA B 1 17 ? 40.356 18.836 25.268 1.00 21.07 17 ALA B C 1
ATOM 1093 O O . ALA B 1 17 ? 39.887 19.579 24.407 1.00 20.54 17 ALA B O 1
ATOM 1095 N N . GLY B 1 18 ? 41.440 19.166 25.967 1.00 21.10 18 GLY B N 1
ATOM 1096 C CA . GLY B 1 18 ? 42.140 20.426 25.733 1.00 22.43 18 GLY B CA 1
ATOM 1097 C C . GLY B 1 18 ? 42.641 20.491 24.288 1.00 23.18 18 GLY B C 1
ATOM 1098 O O . GLY B 1 18 ? 42.393 21.459 23.572 1.00 23.38 18 GLY B O 1
ATOM 1099 N N . THR B 1 19 ? 43.313 19.431 23.853 1.00 23.78 19 THR B N 1
ATOM 1100 C CA . THR B 1 19 ? 43.852 19.431 22.487 1.00 24.75 19 THR B CA 1
ATOM 1101 C C . THR B 1 19 ? 42.736 19.339 21.459 1.00 24.71 19 THR B C 1
ATOM 1102 O O . THR B 1 19 ? 42.849 19.936 20.387 1.00 24.38 19 THR B O 1
ATOM 1106 N N . TYR B 1 20 ? 41.628 18.685 21.790 1.00 24.41 20 TYR B N 1
ATOM 1107 C CA . TYR B 1 20 ? 40.485 18.627 20.882 1.00 24.34 20 TYR B CA 1
ATOM 1108 C C . TYR B 1 20 ? 40.005 20.048 20.592 1.00 23.74 20 TYR B C 1
ATOM 1109 O O . TYR B 1 20 ? 39.799 20.401 19.435 1.00 23.01 20 TYR B O 1
ATOM 1118 N N . CYS B 1 21 ? 39.835 20.868 21.628 1.00 23.35 21 CYS B N 1
ATOM 1119 C CA . CYS B 1 21 ? 39.388 22.243 21.443 1.00 22.96 21 CYS B CA 1
ATOM 1120 C C . CYS B 1 21 ? 40.431 23.081 20.702 1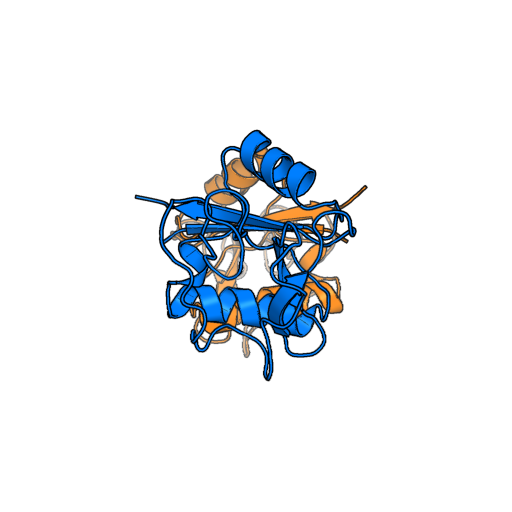.00 25.36 21 CYS B C 1
ATOM 1121 O O . CYS B 1 21 ? 40.119 23.867 19.805 1.00 24.31 21 CYS B O 1
ATOM 1124 N N . GLN B 1 22 ? 41.685 22.935 21.114 1.00 28.40 22 GLN B N 1
ATOM 1125 C CA . GLN B 1 22 ? 42.792 23.677 20.538 1.00 31.23 22 GLN B CA 1
ATOM 1126 C C . GLN B 1 22 ? 42.924 23.438 19.038 1.00 31.94 22 GLN B C 1
ATOM 1127 O O . GLN B 1 22 ? 43.189 24.379 18.293 1.00 32.35 22 GLN B O 1
ATOM 1133 N N . SER B 1 23 ? 42.753 22.194 18.611 1.00 32.44 23 SER B N 1
ATOM 1134 C CA . SER B 1 23 ? 42.876 21.863 17.195 1.00 33.29 23 SER B CA 1
ATOM 1135 C C . SER B 1 23 ? 41.767 22.523 16.381 1.00 33.56 23 SER B C 1
ATOM 1136 O O . SER B 1 23 ? 41.860 22.613 15.157 1.00 33.19 23 SER B O 1
ATOM 1139 N N . ARG B 1 24 ? 40.729 23.003 17.063 1.00 33.05 24 ARG B N 1
ATOM 1140 C CA . ARG B 1 24 ? 39.620 23.668 16.395 1.00 32.87 24 ARG B CA 1
ATOM 1141 C C . ARG B 1 24 ? 39.698 25.181 16.499 1.00 31.89 24 ARG B C 1
ATOM 1142 O O . ARG B 1 24 ? 38.743 25.857 16.117 1.00 32.42 24 ARG B O 1
ATOM 1150 N N . GLY B 1 25 ? 40.793 25.700 17.035 1.00 30.23 25 GLY B N 1
ATOM 1151 C CA . GLY B 1 25 ? 40.943 27.142 17.203 1.00 28.42 25 GLY B CA 1
ATOM 1152 C C . GLY B 1 25 ? 40.148 27.644 18.405 1.00 27.20 25 GLY B C 1
ATOM 1153 O O . GLY B 1 25 ? 39.865 28.838 18.526 1.00 27.46 25 GLY B O 1
ATOM 1154 N N . MET B 1 26 ? 39.797 26.734 19.308 1.00 25.00 26 MET B N 1
ATOM 1155 C CA . MET B 1 26 ? 39.019 27.081 20.491 1.00 23.08 26 MET B CA 1
ATOM 1156 C C . MET B 1 26 ? 39.755 26.631 21.749 1.00 22.98 26 MET B C 1
ATOM 1157 O O . MET B 1 26 ? 40.887 26.150 21.661 1.00 23.23 26 MET B O 1
ATOM 1162 N N . ALA B 1 27 ? 39.121 26.785 22.905 1.00 22.01 27 ALA B N 1
ATOM 1163 C CA . ALA B 1 27 ? 39.703 26.381 24.173 1.00 21.49 27 ALA B CA 1
ATOM 1164 C C . ALA B 1 27 ? 38.640 25.692 25.034 1.00 20.95 27 ALA B C 1
ATOM 1165 O O . ALA B 1 27 ? 37.448 25.975 24.877 1.00 19.69 27 ALA B O 1
ATOM 1167 N N . LEU B 1 28 ? 39.072 24.782 25.898 1.00 19.68 28 LEU B N 1
ATOM 1168 C CA . LEU B 1 28 ? 38.127 24.114 26.802 1.00 19.44 28 LEU B CA 1
ATOM 1169 C C . LEU B 1 28 ? 37.379 25.211 27.557 1.00 19.08 28 LEU B C 1
ATOM 1170 O O . LEU B 1 28 ? 38.017 26.154 28.025 1.00 19.57 28 LEU B O 1
ATOM 1175 N N . VAL B 1 29 ? 36.060 25.152 27.605 1.00 17.98 29 VAL B N 1
ATOM 1176 C CA . VAL B 1 29 ? 35.250 26.203 28.222 1.00 16.99 29 VAL B CA 1
ATOM 1177 C C . VAL B 1 29 ? 35.819 26.715 29.535 1.00 17.60 29 VAL B C 1
ATOM 1178 O O . VAL B 1 29 ? 36.146 25.946 30.440 1.00 17.40 29 VAL B O 1
ATOM 1182 N N . SER B 1 30 ? 35.965 28.036 29.642 1.00 17.70 30 SER B N 1
ATOM 1183 C CA . SER B 1 30 ? 36.513 28.670 30.834 1.00 17.89 30 SER B CA 1
ATOM 1184 C C . SER B 1 30 ? 35.901 30.044 31.088 1.00 17.23 30 SER B C 1
ATOM 1185 O O . SER B 1 30 ? 35.046 30.150 31.966 1.00 17.29 30 SER B O 1
ATOM 1188 N N . SER B 1 31 ? 36.323 31.083 30.371 1.00 17.09 31 SER B N 1
ATOM 1189 C CA . SER B 1 31 ? 35.762 32.413 30.587 1.00 17.24 31 SER B CA 1
ATOM 1190 C C . SER B 1 31 ? 34.243 32.403 30.414 1.00 17.03 31 SER B C 1
ATOM 1191 O O . SER B 1 31 ? 33.550 33.112 31.148 1.00 16.18 31 SER B O 1
ATOM 1194 N N . ALA B 1 32 ? 33.724 31.579 29.503 1.00 16.93 32 ALA B N 1
ATOM 1195 C CA . ALA B 1 32 ? 32.269 31.529 29.327 1.00 16.72 32 ALA B CA 1
ATOM 1196 C C . ALA B 1 32 ? 31.573 31.062 30.603 1.00 16.56 32 ALA B C 1
ATOM 1197 O O . ALA B 1 32 ? 30.418 31.436 30.837 1.00 16.12 32 ALA B O 1
ATOM 1199 N N . MET B 1 33 ? 32.259 30.249 31.417 1.00 15.63 33 MET B N 1
ATOM 1200 C CA . MET B 1 33 ? 31.633 29.758 32.645 1.00 15.52 33 MET B CA 1
ATOM 1201 C C . MET B 1 33 ? 31.527 30.843 33.710 1.00 15.87 33 MET B C 1
ATOM 1202 O O . MET B 1 33 ? 30.770 30.708 34.668 1.00 15.70 33 MET B O 1
ATOM 1207 N N . ARG B 1 34 ? 32.292 31.908 33.549 1.00 16.74 34 ARG B N 1
ATOM 1208 C CA . ARG B 1 34 ? 32.302 33.007 34.508 1.00 18.49 34 ARG B CA 1
ATOM 1209 C C . ARG B 1 34 ? 31.384 34.136 34.050 1.00 19.56 34 ARG B C 1
ATOM 1210 O O . ARG B 1 34 ? 31.220 35.135 34.737 1.00 19.98 34 ARG B O 1
ATOM 1218 N N . ASP B 1 35 ? 30.820 33.970 32.862 1.00 19.51 35 ASP B N 1
ATOM 1219 C CA . ASP B 1 35 ? 29.909 34.964 32.279 1.00 19.57 35 ASP B CA 1
ATOM 1220 C C . ASP B 1 35 ? 28.501 34.568 32.697 1.00 19.99 35 ASP B C 1
ATOM 1221 O O . ASP B 1 35 ? 28.060 33.483 32.311 1.00 19.32 35 ASP B O 1
ATOM 1226 N N . SER B 1 36 ? 27.822 35.381 33.500 1.00 20.44 36 SER B N 1
ATOM 1227 C CA . SER B 1 36 ? 26.512 34.990 34.009 1.00 21.56 36 SER B CA 1
ATOM 1228 C C . SER B 1 36 ? 25.486 34.620 32.959 1.00 21.14 36 SER B C 1
ATOM 1229 O O . SER B 1 36 ? 24.746 33.654 33.224 1.00 21.69 36 SER B O 1
ATOM 1232 N N . THR B 1 37 ? 25.399 35.279 31.812 1.00 20.94 37 THR B N 1
ATOM 1233 C CA . THR B 1 37 ? 24.406 34.888 30.812 1.00 21.61 37 THR B CA 1
ATOM 1234 C C . THR B 1 37 ? 24.823 33.603 30.107 1.00 20.28 37 THR B C 1
ATOM 1235 O O . THR B 1 37 ? 24.010 32.689 29.964 1.00 20.62 37 THR B O 1
ATOM 1239 N N . MET B 1 38 ? 26.070 33.557 29.639 1.00 19.05 38 MET B N 1
ATOM 1240 C CA . MET B 1 38 ? 26.530 32.378 28.924 1.00 18.40 38 MET B CA 1
ATOM 1241 C C . MET B 1 38 ? 26.499 31.102 29.764 1.00 16.50 38 MET B C 1
ATOM 1242 O O . MET B 1 38 ? 26.140 30.059 29.220 1.00 15.58 38 MET B O 1
ATOM 1247 N N . VAL B 1 39 ? 26.974 31.185 31.003 1.00 14.25 39 VAL B N 1
ATOM 1248 C CA . VAL B 1 39 ? 27.032 29.971 31.824 1.00 13.20 39 VAL B CA 1
ATOM 1249 C C . VAL B 1 39 ? 25.628 29.407 32.008 1.00 13.40 39 VAL B C 1
ATOM 1250 O O . VAL B 1 39 ? 25.419 28.193 32.030 1.00 13.57 39 VAL B O 1
ATOM 1254 N N . LYS B 1 40 ? 24.645 30.298 32.098 1.00 12.84 40 LYS B N 1
ATOM 1255 C CA . LYS B 1 40 ? 23.254 29.872 32.255 1.00 13.88 40 LYS B CA 1
ATOM 1256 C C . LYS B 1 40 ? 22.799 29.088 31.023 1.00 13.29 40 LYS B C 1
ATOM 1257 O O . LYS B 1 40 ? 22.152 28.055 31.181 1.00 12.11 40 LYS B O 1
ATOM 1263 N N . ALA B 1 41 ? 23.161 29.531 29.826 1.00 13.28 41 ALA B N 1
ATOM 1264 C CA . ALA B 1 41 ? 22.798 28.829 28.600 1.00 14.13 41 ALA B CA 1
ATOM 1265 C C . ALA B 1 41 ? 23.533 27.494 28.480 1.00 14.15 41 ALA B C 1
ATOM 1266 O O . ALA B 1 41 ? 22.942 26.482 28.098 1.00 14.14 41 ALA B O 1
ATOM 1268 N N . ILE B 1 42 ? 24.819 27.498 28.812 1.00 13.61 42 ILE B N 1
ATOM 1269 C CA . ILE B 1 42 ? 25.620 26.279 28.781 1.00 13.97 42 ILE B CA 1
ATOM 1270 C C . ILE B 1 42 ? 25.012 25.230 29.707 1.00 13.98 42 ILE B C 1
ATOM 1271 O O . ILE B 1 42 ? 24.794 24.105 29.273 1.00 14.43 42 ILE B O 1
ATOM 1276 N N . LEU B 1 43 ? 24.730 25.601 30.952 1.00 13.53 43 LEU B N 1
ATOM 1277 C CA . LEU B 1 43 ? 24.167 24.652 31.906 1.00 13.15 43 LEU B CA 1
ATOM 1278 C C . LEU B 1 43 ? 22.767 24.213 31.504 1.00 13.76 43 LEU B C 1
ATOM 1279 O O . LEU B 1 43 ? 22.376 23.091 31.825 1.00 13.76 43 LEU B O 1
ATOM 1284 N N . ALA B 1 44 ? 22.025 25.057 30.785 1.00 13.75 44 ALA B N 1
ATOM 1285 C CA . ALA B 1 44 ? 20.678 24.658 30.353 1.00 13.62 44 ALA B CA 1
ATOM 1286 C C . ALA B 1 44 ? 20.779 23.518 29.339 1.00 13.75 44 ALA B C 1
ATOM 1287 O O . ALA B 1 44 ? 19.974 22.584 29.363 1.00 13.67 44 ALA B O 1
ATOM 1289 N N . PHE B 1 45 ? 21.790 23.580 28.485 1.00 12.93 45 PHE B N 1
ATOM 1290 C CA . PHE B 1 45 ? 22.027 22.521 27.506 1.00 12.93 45 PHE B CA 1
ATOM 1291 C C . PHE B 1 45 ? 22.448 21.218 28.194 1.00 12.93 45 PHE B C 1
ATOM 1292 O O . PHE B 1 45 ? 21.879 20.157 27.929 1.00 11.69 45 PHE B O 1
ATOM 1300 N N . THR B 1 46 ? 23.472 21.297 29.047 1.00 12.27 46 THR B N 1
ATOM 1301 C CA . THR B 1 46 ? 23.966 20.104 29.734 1.00 11.96 46 THR B CA 1
ATOM 1302 C C . THR B 1 46 ? 22.923 19.506 30.662 1.00 12.96 46 THR B C 1
ATOM 1303 O O . THR B 1 46 ? 22.931 18.293 30.909 1.00 12.72 46 THR B O 1
ATOM 1307 N N . GLU B 1 47 ? 22.020 20.326 31.181 1.00 14.00 47 GLU B N 1
ATOM 1308 C CA . GLU B 1 47 ? 20.939 19.844 32.047 1.00 15.15 47 GLU B CA 1
ATOM 1309 C C . GLU B 1 47 ? 20.071 18.845 31.290 1.00 15.43 47 GLU B C 1
ATOM 1310 O O . GLU B 1 47 ? 19.677 17.801 31.815 1.00 15.18 47 GLU B O 1
ATOM 1316 N N . VAL B 1 48 ? 19.735 19.205 30.046 1.00 15.01 48 VAL B N 1
ATOM 1317 C CA . VAL B 1 48 ? 18.924 18.304 29.220 1.00 15.28 48 VAL B CA 1
ATOM 1318 C C . VAL B 1 48 ? 19.715 17.033 28.920 1.00 16.11 48 VAL B C 1
ATOM 1319 O O . VAL B 1 48 ? 19.174 15.934 29.018 1.00 15.40 48 VAL B O 1
ATOM 1323 N N . LYS B 1 49 ? 20.978 17.192 28.538 1.00 16.11 49 LYS B N 1
ATOM 1324 C CA . LYS B 1 49 ? 21.797 16.029 28.191 1.00 17.73 49 LYS B CA 1
ATOM 1325 C C . LYS B 1 49 ? 21.988 15.091 29.369 1.00 18.00 49 LYS B C 1
ATOM 1326 O O . LYS B 1 49 ? 22.024 13.873 29.192 1.00 17.89 49 LYS B O 1
ATOM 1332 N N . GLY B 1 50 ? 22.117 15.644 30.567 1.00 17.71 50 GLY B N 1
ATOM 1333 C CA . GLY B 1 50 ? 22.281 14.846 31.773 1.00 17.65 50 GLY B CA 1
ATOM 1334 C C . GLY B 1 50 ? 23.559 14.015 31.767 1.00 17.72 50 GLY B C 1
ATOM 1335 O O . GLY B 1 50 ? 23.586 12.926 32.339 1.00 17.58 50 GLY B O 1
ATOM 1336 N N . HIS B 1 51 ? 24.621 14.527 31.156 1.00 17.14 51 HIS B N 1
ATOM 1337 C CA . HIS B 1 51 ? 25.893 13.823 31.113 1.00 16.57 51 HIS B CA 1
ATOM 1338 C C . HIS B 1 51 ? 27.030 14.645 31.716 1.00 15.54 51 HIS B C 1
ATOM 1339 O O . HIS B 1 51 ? 26.876 15.842 31.910 1.00 14.43 51 HIS B O 1
ATOM 1346 N N . ASP B 1 52 ? 28.161 13.994 31.965 1.00 13.98 52 ASP B N 1
ATOM 1347 C CA . ASP B 1 52 ? 29.342 14.659 32.486 1.00 13.47 52 ASP B CA 1
ATOM 1348 C C . ASP B 1 52 ? 30.082 15.369 31.345 1.00 13.36 52 ASP B C 1
ATOM 1349 O O . ASP B 1 52 ? 30.249 14.781 30.273 1.00 13.85 52 ASP B O 1
ATOM 1354 N N . TYR B 1 53 ? 30.571 16.574 31.593 1.00 12.96 53 TYR B N 1
ATOM 1355 C CA . TYR B 1 53 ? 31.341 17.312 30.599 1.00 13.08 53 TYR B CA 1
ATOM 1356 C C . TYR B 1 53 ? 32.618 17.895 31.198 1.00 13.03 53 TYR B C 1
ATOM 1357 O O . TYR B 1 53 ? 32.557 18.413 32.313 1.00 12.37 53 TYR B O 1
ATOM 1366 N N . TRP B 1 54 ? 33.722 17.869 30.457 1.00 13.04 54 TRP B N 1
ATOM 1367 C CA . TRP B 1 54 ? 34.927 18.524 30.952 1.00 13.26 54 TRP B CA 1
ATOM 1368 C C . TRP B 1 54 ? 34.746 20.044 30.825 1.00 14.06 54 TRP B C 1
ATOM 1369 O O . TRP B 1 54 ? 34.075 20.508 29.901 1.00 14.20 54 TRP B O 1
ATOM 1380 N N . VAL B 1 55 ? 35.372 20.794 31.716 1.00 13.97 55 VAL B N 1
ATOM 1381 C CA . VAL B 1 55 ? 35.422 22.248 31.625 1.00 14.02 55 VAL B CA 1
ATOM 1382 C C . VAL B 1 55 ? 36.904 22.600 31.805 1.00 14.54 55 VAL B C 1
ATOM 1383 O O . VAL B 1 55 ? 37.658 21.724 32.232 1.00 14.00 55 VAL B O 1
ATOM 1387 N N . GLY B 1 56 ? 37.323 23.797 31.438 1.00 14.87 56 GLY B N 1
ATOM 1388 C CA . GLY B 1 56 ? 38.729 24.151 31.475 1.00 14.98 56 GLY B CA 1
ATOM 1389 C C . GLY B 1 56 ? 39.265 24.651 32.796 1.00 15.39 56 GLY B C 1
ATOM 1390 O O . GLY B 1 56 ? 39.681 25.805 32.873 1.00 15.42 56 GLY B O 1
ATOM 1391 N N . ALA B 1 57 ? 39.284 23.791 33.813 1.00 15.21 57 ALA B N 1
ATOM 1392 C CA . ALA B 1 57 ? 39.832 24.176 35.110 1.00 14.92 57 ALA B CA 1
ATOM 1393 C C . ALA B 1 57 ? 40.498 22.950 35.743 1.00 15.33 57 ALA B C 1
ATOM 1394 O O . ALA B 1 57 ? 40.084 21.813 35.508 1.00 13.69 57 ALA B O 1
ATOM 1396 N N . ASP B 1 58 ? 41.560 23.202 36.506 1.00 15.71 58 ASP B N 1
ATOM 1397 C CA . ASP B 1 58 ? 42.301 22.120 37.148 1.00 16.15 58 ASP B CA 1
ATOM 1398 C C . ASP B 1 58 ? 43.239 22.681 38.213 1.00 17.08 58 ASP B C 1
ATOM 1399 O O . ASP B 1 58 ? 43.360 23.900 38.329 1.00 16.67 58 ASP B O 1
ATOM 1404 N N . ASN B 1 59 ? 43.875 21.814 39.000 1.00 17.88 59 ASN B N 1
ATOM 1405 C CA . ASN B 1 59 ? 44.804 22.276 40.031 1.00 19.21 59 ASN B CA 1
ATOM 1406 C C . ASN B 1 59 ? 46.250 21.925 39.678 1.00 20.47 59 ASN B C 1
ATOM 1407 O O . ASN B 1 59 ? 47.127 21.914 40.544 1.00 20.78 59 ASN B O 1
ATOM 1412 N N . LEU B 1 60 ? 46.473 21.506 38.440 1.00 18.98 60 LEU B N 1
ATOM 1413 C CA . LEU B 1 60 ? 47.786 21.030 38.030 1.00 18.88 60 LEU B CA 1
ATOM 1414 C C . LEU B 1 60 ? 48.936 21.967 38.345 1.00 19.66 60 LEU B C 1
ATOM 1415 O O . LEU B 1 60 ? 50.004 21.453 38.710 1.00 19.67 60 LEU B O 1
ATOM 1420 N N . GLN B 1 61 ? 48.756 23.274 38.252 1.00 20.24 61 GLN B N 1
ATOM 1421 C CA . GLN B 1 61 ? 49.857 24.190 38.511 1.00 22.77 61 GLN B CA 1
ATOM 1422 C C . GLN B 1 61 ? 50.262 24.312 39.974 1.00 23.49 61 GLN B C 1
ATOM 1423 O O . GLN B 1 61 ? 51.400 24.004 40.334 1.00 22.78 61 GLN B O 1
ATOM 1429 N N . ASP B 1 62 ? 49.358 24.810 40.801 1.00 24.46 62 ASP B N 1
ATOM 1430 C CA . ASP B 1 62 ? 49.619 25.086 42.203 1.00 25.95 62 ASP B CA 1
ATOM 1431 C C . ASP B 1 62 ? 49.153 24.001 43.157 1.00 26.56 62 ASP B C 1
ATOM 1432 O O . ASP B 1 62 ? 49.388 24.086 44.365 1.00 26.24 62 ASP B O 1
ATOM 1437 N N . GLY B 1 63 ? 48.448 23.008 42.638 1.00 27.71 63 GLY B N 1
ATOM 1438 C CA . GLY B 1 63 ? 47.994 21.902 43.449 1.00 26.69 63 GLY B CA 1
ATOM 1439 C C . GLY B 1 63 ? 46.888 22.173 44.447 1.00 25.93 63 GLY B C 1
ATOM 1440 O O . GLY B 1 63 ? 46.297 23.243 44.563 1.00 25.47 63 GLY B O 1
ATOM 1441 N N . ALA B 1 64 ? 46.587 21.127 45.219 1.00 25.06 64 ALA B N 1
ATOM 1442 C CA . ALA B 1 64 ? 45.558 21.171 46.255 1.00 24.21 64 ALA B CA 1
ATOM 1443 C C . ALA B 1 64 ? 44.261 21.758 45.707 1.00 23.63 64 ALA B C 1
ATOM 1444 O O . ALA B 1 64 ? 43.821 21.338 44.630 1.00 22.92 64 ALA B O 1
ATOM 1446 N N . TYR B 1 65 ? 43.636 22.691 46.429 1.00 22.71 65 TYR B N 1
ATOM 1447 C CA . TYR B 1 65 ? 42.413 23.307 45.928 1.00 21.89 65 TYR B CA 1
ATOM 1448 C C . TYR B 1 65 ? 42.707 24.694 45.358 1.00 22.02 65 TYR B C 1
ATOM 1449 O O . TYR B 1 65 ? 41.917 25.623 45.507 1.00 22.32 65 TYR B O 1
ATOM 1458 N N . ASN B 1 66 ? 43.846 24.811 44.676 1.00 21.44 66 ASN B N 1
ATOM 1459 C CA . ASN B 1 66 ? 44.186 26.065 44.005 1.00 21.85 66 ASN B CA 1
ATOM 1460 C C . ASN B 1 66 ? 43.741 25.904 42.551 1.00 21.46 66 ASN B C 1
ATOM 1461 O O . ASN B 1 66 ? 44.564 25.790 41.648 1.00 21.43 66 ASN B O 1
ATOM 1466 N N . PHE B 1 67 ? 42.422 25.818 42.364 1.00 21.12 67 PHE B N 1
ATOM 1467 C CA . PHE B 1 67 ? 41.895 25.592 41.024 1.00 20.63 67 PHE B CA 1
ATOM 1468 C C . PHE B 1 67 ? 42.051 26.814 40.128 1.00 20.76 67 PHE B C 1
ATOM 1469 O O . PHE B 1 67 ? 41.713 27.931 40.519 1.00 20.51 67 PHE B O 1
ATOM 1477 N N . LEU B 1 68 ? 42.534 26.575 38.910 1.00 20.86 68 LEU B N 1
ATOM 1478 C CA . LEU B 1 68 ? 42.685 27.645 37.940 1.00 21.28 68 LEU B CA 1
ATOM 1479 C C . LEU B 1 68 ? 41.976 27.340 36.616 1.00 20.69 68 LEU B C 1
ATOM 1480 O O . LEU B 1 68 ? 42.128 26.252 36.072 1.00 19.77 68 LEU B O 1
ATOM 1485 N N . TRP B 1 69 ? 41.259 28.336 36.101 1.00 20.56 69 TRP B N 1
ATOM 1486 C CA . TRP B 1 69 ? 40.661 28.220 34.769 1.00 20.58 69 TRP B CA 1
ATOM 1487 C C . TRP B 1 69 ? 41.856 28.236 33.804 1.00 21.92 69 TRP B C 1
ATOM 1488 O O . TRP B 1 69 ? 42.896 28.779 34.201 1.00 21.26 69 TRP B O 1
ATOM 1499 N N . ASN B 1 70 ? 41.758 27.646 32.627 1.00 23.52 70 ASN B N 1
ATOM 1500 C CA . ASN B 1 70 ? 42.905 27.597 31.730 1.00 25.77 70 ASN B CA 1
ATOM 1501 C C . ASN B 1 70 ? 43.381 28.965 31.252 1.00 26.13 70 ASN B C 1
ATOM 1502 O O . ASN B 1 70 ? 44.478 29.023 30.683 1.00 26.09 70 ASN B O 1
ATOM 1507 N N . ASP B 1 71 ? 42.610 30.025 31.464 1.00 25.86 71 ASP B N 1
ATOM 1508 C CA . ASP B 1 71 ? 43.071 31.354 31.057 1.00 26.48 71 ASP B CA 1
ATOM 1509 C C . ASP B 1 71 ? 43.742 32.060 32.237 1.00 26.67 71 ASP B C 1
ATOM 1510 O O . ASP B 1 71 ? 43.934 33.274 32.228 1.00 26.85 71 ASP B O 1
ATOM 1515 N N . GLY B 1 72 ? 44.100 31.294 33.263 1.00 26.22 72 GLY B N 1
ATOM 1516 C CA . GLY B 1 72 ? 44.803 31.794 34.421 1.00 26.30 72 GLY B CA 1
ATOM 1517 C C . GLY B 1 72 ? 43.989 32.380 35.552 1.00 26.23 72 GLY B C 1
ATOM 1518 O O . GLY B 1 72 ? 44.550 32.699 36.613 1.00 26.23 72 GLY B O 1
ATOM 1519 N N . VAL B 1 73 ? 42.690 32.549 35.354 1.00 25.63 73 VAL B N 1
ATOM 1520 C CA . VAL B 1 73 ? 41.826 33.114 36.389 1.00 25.15 73 VAL B CA 1
ATOM 1521 C C . VAL B 1 73 ? 41.466 32.036 37.403 1.00 25.50 73 VAL B C 1
ATOM 1522 O O . VAL B 1 73 ? 41.228 30.880 37.053 1.00 25.02 73 VAL B O 1
ATOM 1526 N N . SER B 1 74 ? 41.471 32.412 38.676 1.00 25.17 74 SER B N 1
ATOM 1527 C CA . SER B 1 74 ? 41.143 31.487 39.744 1.00 25.47 74 SER B CA 1
ATOM 1528 C C . SER B 1 74 ? 39.678 31.050 39.719 1.00 24.91 74 SER B C 1
ATOM 1529 O O . SER B 1 74 ? 38.774 31.830 39.445 1.00 24.91 74 SER B O 1
ATOM 1532 N N . LEU B 1 75 ? 39.458 29.791 40.047 1.00 24.35 75 LEU B N 1
ATOM 1533 C CA . LEU B 1 75 ? 38.122 29.220 40.228 1.00 23.96 75 LEU B CA 1
ATOM 1534 C C . LEU B 1 75 ? 38.025 29.074 41.754 1.00 24.05 75 LEU B C 1
ATOM 1535 O O . LEU B 1 75 ? 38.581 28.127 42.302 1.00 22.34 75 LEU B O 1
ATOM 1540 N N . PRO B 1 76 ? 37.439 30.057 42.415 1.00 25.05 76 PRO B N 1
ATOM 1541 C CA . PRO B 1 76 ? 37.373 30.069 43.866 1.00 24.96 76 PRO B CA 1
ATOM 1542 C C . PRO B 1 76 ? 36.801 28.786 44.432 1.00 25.25 76 PRO B C 1
ATOM 1543 O O . PRO B 1 76 ? 35.832 28.228 43.918 1.00 24.90 76 PRO B O 1
ATOM 1547 N N . THR B 1 77 ? 37.425 28.297 45.499 1.00 25.32 77 THR B N 1
ATOM 1548 C CA . THR B 1 77 ? 37.001 27.058 46.135 1.00 25.80 77 THR B CA 1
ATOM 1549 C C . THR B 1 77 ? 35.575 27.169 46.653 1.00 26.40 77 THR B C 1
ATOM 1550 O O . THR B 1 77 ? 34.880 26.159 46.740 1.00 26.15 77 THR B O 1
ATOM 1554 N N . ASP B 1 78 ? 35.117 28.386 46.929 1.00 26.90 78 ASP B N 1
ATOM 1555 C CA . ASP B 1 78 ? 33.762 28.581 47.433 1.00 27.44 78 ASP B CA 1
ATOM 1556 C C . ASP B 1 78 ? 32.799 29.094 46.370 1.00 27.13 78 ASP B C 1
ATOM 1557 O O . ASP B 1 78 ? 31.735 29.630 46.692 1.00 26.95 78 ASP B O 1
ATOM 1562 N N . SER B 1 79 ? 33.154 28.947 45.099 1.00 25.85 79 SER B N 1
ATOM 1563 C CA . SER B 1 79 ? 32.286 29.391 44.016 1.00 24.73 79 SER B CA 1
ATOM 1564 C C . SER B 1 79 ? 30.919 28.710 44.047 1.00 23.70 79 SER B C 1
ATOM 1565 O O . SER B 1 79 ? 30.817 27.535 44.388 1.00 23.30 79 SER B O 1
ATOM 1568 N N . ASP B 1 80 ? 29.885 29.438 43.636 1.00 20.71 80 ASP B N 1
ATOM 1569 C CA . ASP B 1 80 ? 28.545 28.882 43.535 1.00 19.12 80 ASP B CA 1
ATOM 1570 C C . ASP B 1 80 ? 28.476 27.852 42.404 1.00 17.17 80 ASP B C 1
ATOM 1571 O O . ASP B 1 80 ? 27.491 27.123 42.285 1.00 15.73 80 ASP B O 1
ATOM 1576 N N . LEU B 1 81 ? 29.495 27.824 41.548 1.00 15.40 81 LEU B N 1
ATOM 1577 C CA . LEU B 1 81 ? 29.469 26.870 40.431 1.00 14.19 81 LEU B CA 1
ATOM 1578 C C . LEU B 1 81 ? 29.647 25.437 40.908 1.00 13.72 81 LEU B C 1
ATOM 1579 O O . LEU B 1 81 ? 29.290 24.488 40.200 1.00 13.55 81 LEU B O 1
ATOM 1584 N N . TRP B 1 82 ? 30.217 25.267 42.102 1.00 13.03 82 TRP B N 1
ATOM 1585 C CA . TRP B 1 82 ? 30.482 23.919 42.590 1.00 12.90 82 TRP B CA 1
ATOM 1586 C C . TRP B 1 82 ? 29.237 23.159 43.035 1.00 12.57 82 TRP B C 1
ATOM 1587 O O . TRP B 1 82 ? 28.322 23.729 43.636 1.00 12.31 82 TRP B O 1
ATOM 1598 N N . SER B 1 83 ? 29.250 21.857 42.773 1.00 11.80 83 SER B N 1
ATOM 1599 C CA . SER B 1 83 ? 28.174 20.978 43.236 1.00 12.21 83 SER B CA 1
ATOM 1600 C C . SER B 1 83 ? 28.195 20.977 44.763 1.00 13.24 83 SER B C 1
ATOM 1601 O O . SER B 1 83 ? 29.241 21.243 45.361 1.00 12.46 83 SER B O 1
ATOM 1604 N N . PRO B 1 84 ? 27.086 20.622 45.402 1.00 14.79 84 PRO B N 1
ATOM 1605 C CA . PRO B 1 84 ? 27.040 20.541 46.850 1.00 15.29 84 PRO B CA 1
ATOM 1606 C C . PRO B 1 84 ? 28.170 19.651 47.360 1.00 16.70 84 PRO B C 1
ATOM 1607 O O . PRO B 1 84 ? 28.347 18.558 46.806 1.00 15.27 84 PRO B O 1
ATOM 1611 N N . ASN B 1 85 ? 28.907 20.071 48.371 1.00 19.73 85 ASN B N 1
ATOM 1612 C CA . ASN B 1 85 ? 29.964 19.286 48.982 1.00 21.16 85 ASN B CA 1
ATOM 1613 C C . ASN B 1 85 ? 31.174 19.000 48.100 1.00 21.38 85 ASN B C 1
ATOM 1614 O O . ASN B 1 85 ? 31.896 18.027 48.323 1.00 21.74 85 ASN B O 1
ATOM 1619 N N . GLU B 1 86 ? 31.433 19.839 47.108 1.00 20.76 86 GLU B N 1
ATOM 1620 C CA . GLU B 1 86 ? 32.601 19.715 46.233 1.00 19.86 86 GLU B CA 1
ATOM 1621 C C . GLU B 1 86 ? 33.259 21.094 46.232 1.00 19.74 86 GLU B C 1
ATOM 1622 O O . GLU B 1 86 ? 32.532 22.062 46.457 1.00 19.52 86 GLU B O 1
ATOM 1628 N N . PRO B 1 87 ? 34.552 21.177 46.008 1.00 19.92 87 PRO B N 1
ATOM 1629 C CA . PRO B 1 87 ? 35.411 20.040 45.751 1.00 19.84 87 PRO B CA 1
ATOM 1630 C C . PRO B 1 87 ? 35.703 19.211 46.994 1.00 19.87 87 PRO B C 1
ATOM 1631 O O . PRO B 1 87 ? 35.740 19.747 48.100 1.00 19.41 87 PRO B O 1
ATOM 1635 N N . SER B 1 88 ? 35.938 17.915 46.830 1.00 19.70 88 SER B N 1
ATOM 1636 C CA . SER B 1 88 ? 36.155 17.050 47.984 1.00 19.69 88 SER B CA 1
ATOM 1637 C C . SER B 1 88 ? 37.177 15.951 47.777 1.00 19.84 88 SER B C 1
ATOM 1638 O O . SER B 1 88 ? 37.341 15.140 48.693 1.00 19.02 88 SER B O 1
ATOM 1641 N N . ASN B 1 89 ? 37.810 15.880 46.603 1.00 19.75 89 ASN B N 1
ATOM 1642 C CA . ASN B 1 89 ? 38.786 14.794 46.403 1.00 19.70 89 ASN B CA 1
ATOM 1643 C C . ASN B 1 89 ? 40.072 15.155 47.141 1.00 19.93 89 ASN B C 1
ATOM 1644 O O . ASN B 1 89 ? 40.275 16.314 47.503 1.00 20.37 89 ASN B O 1
ATOM 1649 N N . PRO B 1 90 ? 40.910 14.174 47.413 1.00 20.46 90 PRO B N 1
ATOM 1650 C CA . PRO B 1 90 ? 42.152 14.409 48.148 1.00 20.94 90 PRO B CA 1
ATOM 1651 C C . PRO B 1 90 ? 42.960 15.507 47.485 1.00 21.39 90 PRO B C 1
ATOM 1652 O O . PRO B 1 90 ? 43.200 15.492 46.278 1.00 21.61 90 PRO B O 1
ATOM 1656 N N . GLN B 1 91 ? 43.298 16.524 48.274 1.00 19.57 91 GLN B N 1
ATOM 1657 C CA . GLN B 1 91 ? 44.064 17.663 47.812 1.00 19.69 91 GLN B CA 1
ATOM 1658 C C . GLN B 1 91 ? 45.414 17.282 47.215 1.00 18.45 91 GLN B C 1
ATOM 1659 O O . GLN B 1 91 ? 45.995 18.073 46.478 1.00 17.64 91 GLN B O 1
ATOM 1665 N N . SER B 1 92 ? 45.919 16.100 47.554 1.00 17.65 92 SER B N 1
ATOM 1666 C CA . SER B 1 92 ? 47.216 15.679 47.029 1.00 17.23 92 SER B CA 1
ATOM 1667 C C . SER B 1 92 ? 47.085 15.065 45.643 1.00 17.17 92 SER B C 1
ATOM 1668 O O . SER B 1 92 ? 48.095 14.746 45.024 1.00 17.58 92 SER B O 1
ATOM 1671 N N . TRP B 1 93 ? 45.862 14.896 45.148 1.00 16.74 93 TRP B N 1
ATOM 1672 C CA . TRP B 1 93 ? 45.657 14.337 43.818 1.00 17.08 93 TRP B CA 1
ATOM 1673 C C . TRP B 1 93 ? 45.812 15.430 42.752 1.00 15.67 93 TRP B C 1
ATOM 1674 O O . TRP B 1 93 ? 45.702 16.609 43.061 1.00 14.65 93 TRP B O 1
ATOM 1685 N N . GLN B 1 94 ? 46.020 14.993 41.518 1.00 14.47 94 GLN B N 1
ATOM 1686 C CA . GLN B 1 94 ? 45.986 15.897 40.375 1.00 14.59 94 GLN B CA 1
ATOM 1687 C C . GLN B 1 94 ? 44.482 15.999 40.065 1.00 15.13 94 GLN B C 1
ATOM 1688 O O . GLN B 1 94 ? 43.868 14.944 39.857 1.00 14.58 94 GLN B O 1
ATOM 1694 N N . LEU B 1 95 ? 43.911 17.193 40.133 1.00 16.85 95 LEU B N 1
ATOM 1695 C CA . LEU B 1 95 ? 42.473 17.317 39.942 1.00 16.39 95 LEU B CA 1
ATOM 1696 C C . LEU B 1 95 ? 42.048 18.185 38.768 1.00 16.74 95 LEU B C 1
ATOM 1697 O O . LEU B 1 95 ? 42.529 19.290 38.548 1.00 15.73 95 LEU B O 1
ATOM 1702 N N . CYS B 1 96 ? 41.094 17.646 38.026 1.00 16.43 96 CYS B N 1
ATOM 1703 C CA . CYS B 1 96 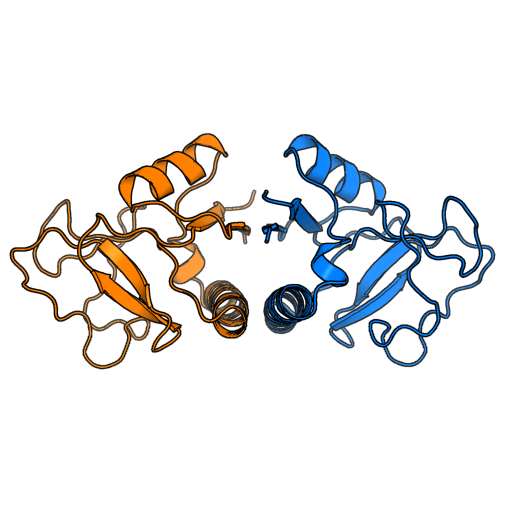? 40.501 18.304 36.872 1.00 17.35 96 CYS B CA 1
ATOM 1704 C C . CYS B 1 96 ? 39.029 18.553 37.183 1.00 16.25 96 CYS B C 1
ATOM 1705 O O . CYS B 1 96 ? 38.466 17.879 38.047 1.00 15.64 96 CYS B O 1
ATOM 1708 N N . VAL B 1 97 ? 38.438 19.538 36.529 1.00 15.04 97 VAL B N 1
ATOM 1709 C CA . VAL B 1 97 ? 37.063 19.910 36.824 1.00 14.61 97 VAL B CA 1
ATOM 1710 C C . VAL B 1 97 ? 36.104 19.565 35.690 1.00 14.43 97 VAL B C 1
ATOM 1711 O O . VAL B 1 97 ? 36.360 19.794 34.509 1.00 13.05 97 VAL B O 1
ATOM 1715 N N . GLN B 1 98 ? 34.966 19.007 36.090 1.00 14.39 98 GLN B N 1
ATOM 1716 C CA . GLN B 1 98 ? 33.901 18.653 35.175 1.00 14.54 98 GLN B CA 1
ATOM 1717 C C . GLN B 1 98 ? 32.571 19.265 35.633 1.00 14.80 98 GLN B C 1
ATOM 1718 O O . GLN B 1 98 ? 32.418 19.690 36.772 1.00 14.48 98 GLN B O 1
ATOM 1724 N N . ILE B 1 99 ? 31.620 19.215 34.716 1.00 14.20 99 ILE B N 1
ATOM 1725 C CA . ILE B 1 99 ? 30.228 19.514 35.019 1.00 14.01 99 ILE B CA 1
ATOM 1726 C C . ILE B 1 99 ? 29.710 18.087 35.305 1.00 14.08 99 ILE B C 1
ATOM 1727 O O . ILE B 1 99 ? 29.710 17.267 34.386 1.00 13.72 99 ILE B O 1
ATOM 1732 N N . TRP B 1 100 ? 29.442 17.800 36.563 1.00 14.14 100 TRP B N 1
ATOM 1733 C CA . TRP B 1 100 ? 29.003 16.482 36.997 1.00 14.78 100 TRP B CA 1
ATOM 1734 C C . TRP B 1 100 ? 27.504 16.269 36.830 1.00 15.13 100 TRP B C 1
ATOM 1735 O O . TRP B 1 100 ? 26.700 17.053 37.337 1.00 14.53 100 TRP B O 1
ATOM 1746 N N . SER B 1 101 ? 27.141 15.192 36.130 1.00 15.35 101 SER B N 1
ATOM 1747 C CA . SER B 1 101 ? 25.732 14.921 35.838 1.00 16.29 101 SER B CA 1
ATOM 1748 C C . SER B 1 101 ? 24.841 14.829 37.070 1.00 16.47 101 SER B C 1
ATOM 1749 O O . SER B 1 101 ? 23.649 15.121 36.983 1.00 16.33 101 SER B O 1
ATOM 1752 N N . LYS B 1 102 ? 25.404 14.381 38.192 1.00 15.41 102 LYS B N 1
ATOM 1753 C CA . LYS B 1 102 ? 24.584 14.251 39.394 1.00 15.10 102 LYS B CA 1
ATOM 1754 C C . LYS B 1 102 ? 23.936 15.582 39.752 1.00 14.02 102 LYS B C 1
ATOM 1755 O O . LYS B 1 102 ? 22.777 15.610 40.172 1.00 13.87 102 LYS B O 1
ATOM 1761 N N . TYR B 1 103 ? 24.643 16.689 39.555 1.00 13.38 103 TYR B N 1
ATOM 1762 C CA . TYR B 1 103 ? 24.117 17.991 39.931 1.00 13.61 103 TYR B CA 1
ATOM 1763 C C . TYR B 1 103 ? 24.175 19.030 38.823 1.00 13.37 103 TYR B C 1
ATOM 1764 O O . TYR B 1 103 ? 23.772 20.169 39.065 1.00 13.18 103 TYR B O 1
ATOM 1773 N N . ASN B 1 104 ? 24.703 18.660 37.659 1.00 12.78 104 ASN B N 1
ATOM 1774 C CA . ASN B 1 104 ? 24.854 19.626 36.579 1.00 12.70 104 ASN B CA 1
ATOM 1775 C C . ASN B 1 104 ? 25.583 20.866 37.111 1.00 12.97 104 ASN B C 1
ATOM 1776 O O . ASN B 1 104 ? 25.245 21.997 36.760 1.00 11.80 104 ASN B O 1
ATOM 1781 N N . LEU B 1 105 ? 26.531 20.634 38.006 1.00 13.41 105 LEU B N 1
ATOM 1782 C CA . LEU B 1 105 ? 27.367 21.668 38.611 1.00 14.22 105 LEU B CA 1
ATOM 1783 C C . LEU B 1 105 ? 28.811 21.154 38.671 1.00 14.29 105 LEU B C 1
ATOM 1784 O O . LEU B 1 105 ? 29.052 19.981 38.384 1.00 13.94 105 LEU B O 1
ATOM 1789 N N . LEU B 1 106 ? 29.775 22.015 38.985 1.00 14.18 106 LEU B N 1
ATOM 1790 C CA . LEU B 1 106 ? 31.178 21.634 38.945 1.00 14.24 106 LEU B CA 1
ATOM 1791 C C . LEU B 1 106 ? 31.578 20.614 40.000 1.00 14.23 106 LEU B C 1
ATOM 1792 O O . LEU B 1 106 ? 31.001 20.498 41.071 1.00 14.17 106 LEU B O 1
ATOM 1797 N N . ASP B 1 107 ? 32.615 19.861 39.651 1.00 14.40 107 ASP B N 1
ATOM 1798 C CA . ASP B 1 107 ? 33.124 18.798 40.501 1.00 14.84 107 ASP B CA 1
ATOM 1799 C C . ASP B 1 107 ? 34.584 18.496 40.178 1.00 15.30 107 ASP B C 1
ATOM 1800 O O . ASP B 1 107 ? 34.969 18.513 39.008 1.00 14.83 107 ASP B O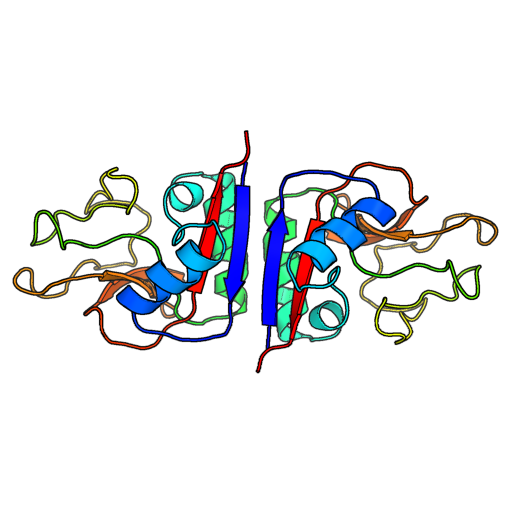 1
ATOM 1805 N N . ASP B 1 108 ? 35.341 18.174 41.219 1.00 15.41 108 ASP B N 1
ATOM 1806 C CA . ASP B 1 108 ? 36.741 17.808 41.050 1.00 15.41 108 ASP B CA 1
ATOM 1807 C C . ASP B 1 108 ? 36.837 16.294 40.892 1.00 16.12 108 ASP B C 1
ATOM 1808 O O . ASP B 1 108 ? 36.232 15.509 41.634 1.00 15.35 108 ASP B O 1
ATOM 1813 N N . VAL B 1 109 ? 37.597 15.874 39.892 1.00 16.32 109 VAL B N 1
ATOM 1814 C CA . VAL B 1 109 ? 37.824 14.461 39.627 1.00 17.34 109 VAL B CA 1
ATOM 1815 C C . VAL B 1 109 ? 39.279 14.252 39.199 1.00 18.67 109 VAL B C 1
ATOM 1816 O O . VAL B 1 109 ? 39.982 15.226 38.935 1.00 18.07 109 VAL B O 1
ATOM 1820 N N . GLY B 1 110 ? 39.684 12.996 39.082 1.00 19.66 110 GLY B N 1
ATOM 1821 C CA . GLY B 1 110 ? 41.017 12.661 38.567 1.00 21.26 110 GLY B CA 1
ATOM 1822 C C . GLY B 1 110 ? 40.980 13.055 37.084 1.00 22.68 110 GLY B C 1
ATOM 1823 O O . GLY B 1 110 ? 39.881 13.290 36.569 1.00 22.91 110 GLY B O 1
ATOM 1824 N N . CYS B 1 111 ? 42.106 13.124 36.388 1.00 23.23 111 CYS B N 1
ATOM 1825 C CA . CYS B 1 111 ? 42.035 13.592 34.997 1.00 23.67 111 CYS B CA 1
ATOM 1826 C C . CYS B 1 111 ? 41.932 12.554 33.903 1.00 23.54 111 CYS B C 1
ATOM 1827 O O . CYS B 1 111 ? 41.859 12.933 32.723 1.00 23.26 111 CYS B O 1
ATOM 1830 N N . GLY B 1 112 ? 41.868 11.264 34.211 1.00 23.33 112 GLY B N 1
ATOM 1831 C CA . GLY B 1 112 ? 41.816 10.227 33.209 1.00 23.31 112 GLY B CA 1
ATOM 1832 C C . GLY B 1 112 ? 40.488 9.723 32.701 1.00 22.96 112 GLY B C 1
ATOM 1833 O O . GLY B 1 112 ? 40.491 9.004 31.690 1.00 23.78 112 GLY B O 1
ATOM 1834 N N . GLY B 1 113 ? 39.364 10.035 33.331 1.00 22.15 113 GLY B N 1
ATOM 1835 C CA . GLY B 1 113 ? 38.078 9.516 32.882 1.00 20.93 113 GLY B CA 1
ATOM 1836 C C . GLY B 1 113 ? 37.583 10.147 31.592 1.00 20.16 113 GLY B C 1
ATOM 1837 O O . GLY B 1 113 ? 37.889 11.298 31.285 1.00 20.01 113 GLY B O 1
ATOM 1838 N N . ALA B 1 114 ? 36.803 9.389 30.825 1.00 19.54 114 ALA B N 1
ATOM 1839 C CA . ALA B 1 114 ? 36.228 9.876 29.583 1.00 18.76 114 ALA B CA 1
ATOM 1840 C C . ALA B 1 114 ? 34.994 10.734 29.872 1.00 17.95 114 ALA B C 1
ATOM 1841 O O . ALA B 1 114 ? 34.079 10.298 30.567 1.00 17.35 114 ALA B O 1
ATOM 1843 N N . ARG B 1 115 ? 34.969 11.940 29.329 1.00 17.13 115 ARG B N 1
ATOM 1844 C CA . ARG B 1 115 ? 33.821 12.827 29.525 1.00 16.79 115 ARG B CA 1
ATOM 1845 C C . ARG B 1 115 ? 33.588 13.607 28.235 1.00 15.77 115 ARG B C 1
ATOM 1846 O O . ARG B 1 115 ? 34.497 13.671 27.409 1.00 14.59 115 ARG B O 1
ATOM 1854 N N . ARG B 1 116 ? 32.401 14.179 28.114 1.00 15.25 116 ARG B N 1
ATOM 1855 C CA . ARG B 1 116 ? 32.102 14.984 26.927 1.00 15.54 116 ARG B CA 1
ATOM 1856 C C . ARG B 1 116 ? 32.894 16.288 26.992 1.00 15.48 116 ARG B C 1
ATOM 1857 O O . ARG B 1 116 ? 33.539 16.582 27.997 1.00 15.23 116 ARG B O 1
ATOM 1865 N N . VAL B 1 117 ? 32.873 17.041 25.903 1.00 15.02 117 VAL B N 1
ATOM 1866 C CA . VAL B 1 117 ? 33.676 18.236 25.778 1.00 14.40 117 VAL B CA 1
ATOM 1867 C C . VAL B 1 117 ? 32.874 19.478 25.405 1.00 14.12 117 VAL B C 1
ATOM 1868 O O . VAL B 1 117 ? 31.978 19.419 24.575 1.00 13.26 117 VAL B O 1
ATOM 1872 N N . ILE B 1 118 ? 33.259 20.585 26.023 1.00 13.48 118 ILE B N 1
ATOM 1873 C CA . ILE B 1 118 ? 32.700 21.889 25.725 1.00 14.12 118 ILE B CA 1
ATOM 1874 C C . ILE B 1 118 ? 33.871 22.834 25.419 1.00 14.95 118 ILE B C 1
ATOM 1875 O O . ILE B 1 118 ? 34.776 22.975 26.246 1.00 13.91 118 ILE B O 1
ATOM 1880 N N . CYS B 1 119 ? 33.837 23.446 24.239 1.00 15.09 119 CYS B N 1
ATOM 1881 C CA . CYS B 1 119 ? 34.867 24.388 23.844 1.00 15.68 119 CYS B CA 1
ATOM 1882 C C . CYS B 1 119 ? 34.258 25.784 23.679 1.00 16.62 119 CYS B C 1
ATOM 1883 O O . CYS B 1 119 ? 33.059 25.915 23.426 1.00 15.64 119 CYS B O 1
ATOM 1886 N N . GLU B 1 120 ? 35.103 26.802 23.804 1.00 16.89 120 GLU B N 1
ATOM 1887 C CA . GLU B 1 120 ? 34.684 28.178 23.636 1.00 17.61 120 GLU B CA 1
ATOM 1888 C C . GLU B 1 120 ? 35.675 28.956 22.764 1.00 19.36 120 GLU B C 1
ATOM 1889 O O . GLU B 1 120 ? 36.839 28.598 22.612 1.00 18.43 120 GLU B O 1
ATOM 1895 N N . LYS B 1 121 ? 35.195 30.089 22.275 1.00 21.01 121 LYS B N 1
ATOM 1896 C CA . LYS B 1 121 ? 35.992 31.034 21.511 1.00 23.35 121 LYS B CA 1
ATOM 1897 C C . LYS B 1 121 ? 35.384 32.427 21.698 1.00 24.31 121 LYS B C 1
ATOM 1898 O O . LYS B 1 121 ? 34.262 32.677 21.250 1.00 23.87 121 LYS B O 1
ATOM 1904 N N . GLU B 1 122 ? 36.101 33.284 22.409 1.00 25.65 122 GLU B N 1
ATOM 1905 C CA . GLU B 1 122 ? 35.631 34.647 22.647 1.00 27.93 122 GLU B CA 1
ATOM 1906 C C . GLU B 1 122 ? 35.463 35.336 21.292 1.00 27.80 122 GLU B C 1
ATOM 1907 O O . GLU B 1 122 ? 36.316 35.175 20.415 1.00 27.47 122 GLU B O 1
ATOM 1913 N N . LEU B 1 123 ? 34.354 36.055 21.142 1.00 27.96 123 LEU B N 1
ATOM 1914 C CA . LEU B 1 123 ? 34.104 36.690 19.854 1.00 29.04 123 LEU B CA 1
ATOM 1915 C C . LEU B 1 123 ? 34.702 38.076 19.711 1.00 30.52 123 LEU B C 1
ATOM 1916 O O . LEU B 1 123 ? 34.440 39.036 20.409 1.00 29.92 123 LEU B O 1
ATOM 1921 N N . ASP B 1 124 ? 34.742 38.263 18.357 0.00 35.07 124 ASP B N 1
ATOM 1922 C CA . ASP B 1 124 ? 35.416 39.347 17.733 1.00 38.36 124 ASP B CA 1
ATOM 1923 C C . ASP B 1 124 ? 36.471 38.609 16.869 0.00 39.09 124 ASP B C 1
ATOM 1924 O O . ASP B 1 124 ? 35.724 37.187 16.727 1.00 40.10 124 ASP B O 1
#

B-factor: mean 21.84, std 8.26, range [2.03, 64.63]

Nearest PDB structures (foldseek):
  1byf-assembly1_A  TM=1.008E+00  e=2.244E-27  Polyandrocarpa misakiensis
  1tn3-assembly1_A  TM=8.217E-01  e=1.108E-07  Homo sapiens
  3l9j-assembly1_C  TM=8.146E-01  e=1.720E-07  Homo sapiens
  1htn-assembly1_A  TM=8.130E-01  e=7.291E-07  Homo sapiens
  3whd-assembly3_C  TM=7.872E-01  e=3.223E-07  Homo sapiens